Protein AF-A0AAX3IVZ3-F1 (afdb_monomer_lite)

Structure (mmCIF, N/CA/C/O backbone):
data_AF-A0AAX3IVZ3-F1
#
_entry.id   AF-A0AAX3IVZ3-F1
#
loop_
_atom_site.group_PDB
_atom_site.id
_atom_site.type_symbol
_atom_site.label_atom_id
_atom_site.label_alt_id
_atom_site.label_comp_id
_atom_site.label_asym_id
_atom_site.label_entity_id
_atom_site.label_seq_id
_atom_site.pdbx_PDB_ins_code
_atom_site.Cartn_x
_atom_site.Cartn_y
_atom_site.Cartn_z
_atom_site.occupancy
_atom_site.B_iso_or_equiv
_atom_site.auth_seq_id
_atom_site.auth_comp_id
_atom_site.auth_asym_id
_atom_site.auth_atom_id
_atom_site.pdbx_PDB_model_num
ATOM 1 N N . MET A 1 1 ? 2.932 4.457 19.459 1.00 59.12 1 MET A N 1
ATOM 2 C CA . MET A 1 1 ? 2.012 4.270 18.324 1.00 59.12 1 MET A CA 1
ATOM 3 C C . MET A 1 1 ? 0.636 4.747 18.724 1.00 59.12 1 MET A C 1
ATOM 5 O O . MET A 1 1 ? 0.175 4.305 19.777 1.00 59.12 1 MET A O 1
ATOM 9 N N . PRO A 1 2 ? 0.017 5.642 17.950 1.00 60.19 2 PRO A N 1
ATOM 10 C CA . PRO A 1 2 ? -1.385 5.970 18.128 1.00 60.19 2 PRO A CA 1
ATOM 11 C C . PRO A 1 2 ? -2.229 4.710 17.856 1.00 60.19 2 PRO A C 1
ATOM 13 O O . PRO A 1 2 ? -2.115 4.090 16.801 1.00 60.19 2 PRO A O 1
ATOM 16 N N . SER A 1 3 ? -2.986 4.257 18.854 1.00 61.03 3 SER A N 1
ATOM 17 C CA . SER A 1 3 ? -3.833 3.053 18.780 1.00 61.03 3 SER A CA 1
ATOM 18 C C . SER A 1 3 ? -5.191 3.315 18.121 1.00 61.03 3 SER A C 1
ATOM 20 O O . SER A 1 3 ? -5.947 2.397 17.824 1.00 61.03 3 SER A O 1
ATOM 22 N N . GLU A 1 4 ? -5.505 4.586 17.899 1.00 61.84 4 GLU A N 1
ATOM 23 C CA . GLU A 1 4 ? -6.781 5.100 17.420 1.00 61.84 4 GLU A CA 1
ATOM 24 C C . GLU A 1 4 ? -6.857 5.266 15.903 1.00 61.84 4 GLU A C 1
ATOM 26 O O . GLU A 1 4 ? -7.789 5.897 15.410 1.00 61.84 4 GLU A O 1
ATOM 31 N N . THR A 1 5 ? -5.941 4.656 15.156 1.00 57.44 5 THR A N 1
ATOM 32 C CA . THR A 1 5 ? -5.977 4.539 13.685 1.00 57.44 5 THR A CA 1
ATOM 33 C C . THR A 1 5 ? -7.314 4.012 13.136 1.00 57.44 5 THR A C 1
ATOM 35 O O . THR A 1 5 ? -7.592 4.106 11.947 1.00 57.44 5 THR A O 1
ATOM 38 N N . LEU A 1 6 ? -8.172 3.513 14.026 1.00 51.72 6 LEU A N 1
ATOM 39 C CA . LEU A 1 6 ? -9.576 3.161 13.839 1.00 51.72 6 LEU A CA 1
ATOM 40 C C . LEU A 1 6 ? -10.565 4.318 13.712 1.00 51.72 6 LEU A C 1
ATOM 42 O O . LEU A 1 6 ? -11.617 4.177 13.093 1.00 51.72 6 LEU A O 1
ATOM 46 N N . PHE A 1 7 ? -10.271 5.429 14.369 1.00 53.09 7 PHE A N 1
ATOM 47 C CA . PHE A 1 7 ? -11.185 6.544 14.574 1.00 53.09 7 PHE A CA 1
ATOM 48 C C . PHE A 1 7 ? -10.680 7.825 13.920 1.00 53.09 7 PHE A C 1
ATOM 50 O O . PHE A 1 7 ? -11.480 8.724 13.659 1.00 53.09 7 PHE A O 1
ATOM 57 N N . THR A 1 8 ? -9.379 7.920 13.635 1.00 57.41 8 THR A N 1
ATOM 58 C CA . THR A 1 8 ? -8.786 9.110 13.025 1.00 57.41 8 THR A CA 1
ATOM 59 C C . THR A 1 8 ? -7.869 8.758 11.858 1.00 57.41 8 THR A C 1
ATOM 61 O O . THR A 1 8 ? -6.940 7.973 12.004 1.00 57.41 8 THR A O 1
ATOM 64 N N . SER A 1 9 ? -8.090 9.402 10.708 1.00 58.56 9 SER A N 1
ATOM 65 C CA . SER A 1 9 ? -7.187 9.385 9.545 1.00 58.56 9 SER A CA 1
ATOM 66 C C . SER A 1 9 ? -6.132 10.493 9.657 1.00 58.56 9 SER A C 1
ATOM 68 O O . SER A 1 9 ? -5.934 11.279 8.734 1.00 58.56 9 SER A O 1
ATOM 70 N N . THR A 1 10 ? -5.545 10.646 10.840 1.00 60.16 10 THR A N 1
ATOM 71 C CA . THR A 1 10 ? -4.595 11.727 11.158 1.00 60.16 10 THR A CA 1
ATOM 72 C C . THR A 1 10 ? -3.249 11.549 10.477 1.00 60.16 10 THR A C 1
ATOM 74 O O . THR A 1 10 ? -2.483 12.500 10.391 1.00 60.16 10 THR A O 1
ATOM 77 N N . LEU A 1 11 ? -2.982 10.348 9.973 1.00 61.75 11 LEU A N 1
ATOM 78 C CA . LEU A 1 11 ? -1.757 9.985 9.290 1.00 61.75 11 LEU A CA 1
ATOM 79 C C . LEU A 1 11 ? -2.094 9.515 7.876 1.00 61.75 11 LEU A C 1
ATOM 81 O O . LEU A 1 11 ? -2.980 8.678 7.693 1.00 61.75 11 LEU A O 1
ATOM 85 N N . SER A 1 12 ? -1.403 10.079 6.884 1.00 59.94 12 SER A N 1
ATOM 86 C CA . SER A 1 12 ? -1.436 9.598 5.503 1.00 59.94 12 SER A CA 1
ATOM 87 C C . SER A 1 12 ? -0.768 8.224 5.395 1.00 59.94 12 SER A C 1
ATOM 89 O O . SER A 1 12 ? -0.047 7.794 6.301 1.00 59.94 12 SER A O 1
ATOM 91 N N . ASP A 1 13 ? -1.018 7.517 4.290 1.00 62.44 13 ASP A N 1
ATOM 92 C CA . ASP A 1 13 ? -0.385 6.224 4.037 1.00 62.44 13 ASP A CA 1
ATOM 93 C C . ASP A 1 13 ? 1.104 6.404 3.703 1.00 62.44 13 ASP A C 1
ATOM 95 O O . ASP A 1 13 ? 1.506 6.559 2.554 1.00 62.44 13 ASP A O 1
ATOM 99 N N . GLY A 1 14 ? 1.922 6.458 4.751 1.00 62.12 14 GLY A N 1
ATOM 100 C CA . GLY A 1 14 ? 3.376 6.481 4.682 1.00 62.12 14 GLY A CA 1
ATOM 101 C C . GLY A 1 14 ? 3.976 5.436 5.616 1.00 62.12 14 GLY A C 1
ATOM 102 O O . GLY A 1 14 ? 3.331 4.988 6.574 1.00 62.12 14 GLY A O 1
ATOM 103 N N . ASN A 1 15 ? 5.233 5.047 5.369 1.00 62.81 15 ASN A N 1
ATOM 104 C CA . ASN A 1 15 ? 5.949 4.253 6.368 1.00 62.81 15 ASN A CA 1
ATOM 105 C C . ASN A 1 15 ? 6.104 5.093 7.640 1.00 62.81 15 ASN A C 1
ATOM 107 O O . ASN A 1 15 ? 6.546 6.242 7.563 1.00 62.81 15 ASN A O 1
ATOM 111 N N . MET A 1 16 ? 5.799 4.516 8.808 1.00 66.75 16 MET A N 1
ATOM 112 C CA . MET A 1 16 ? 5.812 5.251 10.081 1.00 66.75 16 MET A CA 1
ATOM 113 C C . MET A 1 16 ? 7.169 5.899 10.392 1.00 66.75 16 MET A C 1
ATOM 115 O O . MET A 1 16 ? 7.224 6.930 11.053 1.00 66.75 16 MET A O 1
ATOM 119 N N . GLN A 1 17 ? 8.253 5.341 9.856 1.00 62.38 17 GLN A N 1
ATOM 120 C CA . GLN A 1 17 ? 9.616 5.866 9.959 1.00 62.38 17 GLN A CA 1
ATOM 121 C C . GLN A 1 17 ? 9.857 7.213 9.242 1.00 62.38 17 GLN A C 1
ATOM 123 O O . GLN A 1 17 ? 10.842 7.884 9.540 1.00 62.38 17 GLN A O 1
ATOM 128 N N . PHE A 1 18 ? 9.005 7.618 8.291 1.00 63.25 18 PHE A N 1
ATOM 129 C CA . PHE A 1 18 ? 9.129 8.905 7.577 1.00 63.25 18 PHE A CA 1
ATOM 130 C C . PHE A 1 18 ? 8.196 9.989 8.122 1.00 63.25 18 PHE A C 1
ATOM 132 O O . PHE A 1 18 ? 8.308 11.159 7.749 1.00 63.25 18 PHE A O 1
ATOM 139 N N . ILE A 1 19 ? 7.268 9.608 8.997 1.00 66.69 19 ILE A N 1
ATOM 140 C CA . ILE A 1 19 ? 6.243 10.510 9.496 1.00 66.69 19 ILE A CA 1
ATOM 141 C C . ILE A 1 19 ? 6.835 11.334 10.644 1.00 66.69 19 ILE A C 1
ATOM 143 O O . ILE A 1 19 ? 7.054 10.823 11.742 1.00 66.69 19 ILE A O 1
ATOM 147 N N . ALA A 1 20 ? 7.048 12.630 10.409 1.00 66.25 20 ALA A N 1
ATOM 148 C CA . ALA A 1 20 ? 7.153 13.585 11.506 1.00 66.25 20 ALA A CA 1
ATOM 149 C C . ALA A 1 20 ? 5.753 14.024 11.912 1.00 66.25 20 ALA A C 1
ATOM 151 O O . ALA A 1 20 ? 4.969 14.479 11.085 1.00 66.25 20 ALA A O 1
ATOM 152 N N . LEU A 1 21 ? 5.469 13.894 13.202 1.00 68.50 21 LEU A N 1
ATOM 153 C CA . LEU A 1 21 ? 4.209 14.298 13.797 1.00 68.50 21 LEU A CA 1
ATOM 154 C C . LEU A 1 21 ? 4.397 15.604 14.555 1.00 68.50 21 LEU A C 1
ATOM 156 O O . LEU A 1 21 ? 5.211 15.687 15.478 1.00 68.50 21 LEU A O 1
ATOM 160 N N . THR A 1 22 ? 3.614 16.616 14.206 1.00 74.12 22 THR A N 1
ATOM 161 C CA . THR A 1 22 ? 3.514 17.825 15.019 1.00 74.12 22 THR A CA 1
ATOM 162 C C . THR A 1 22 ? 2.694 17.542 16.287 1.00 74.12 22 THR A C 1
ATOM 164 O O . THR A 1 22 ? 1.786 16.704 16.281 1.00 74.12 22 THR A O 1
ATOM 167 N N . PRO A 1 23 ? 2.943 18.259 17.399 1.00 75.56 23 PRO A N 1
ATOM 168 C CA . PRO A 1 23 ? 2.138 18.109 18.613 1.00 75.56 23 PRO A CA 1
ATOM 169 C C . PRO A 1 23 ? 0.633 18.329 18.388 1.00 75.56 23 PRO A C 1
ATOM 171 O O . PRO A 1 23 ? -0.187 17.679 19.035 1.00 75.56 23 PRO A O 1
ATOM 174 N N . SER A 1 24 ? 0.259 19.208 17.452 1.00 74.94 24 SER A N 1
ATOM 175 C CA . SER A 1 24 ? -1.136 19.442 17.061 1.00 74.94 24 SER A CA 1
ATOM 176 C C . SER A 1 24 ? -1.771 18.232 16.380 1.00 74.94 24 SER A C 1
ATOM 178 O O . SER A 1 24 ? -2.919 17.905 16.677 1.00 74.94 24 SER A O 1
ATOM 180 N N . GLU A 1 25 ? -1.029 17.538 15.515 1.00 73.75 25 GLU A N 1
ATOM 181 C CA . GLU A 1 25 ? -1.507 16.325 14.838 1.00 73.75 25 GLU A CA 1
ATOM 182 C C . GLU A 1 25 ? -1.668 15.153 15.810 1.00 73.75 25 GLU A C 1
ATOM 184 O O . GLU A 1 25 ? -2.517 14.295 15.593 1.00 73.75 25 GLU A O 1
ATOM 189 N N . LEU A 1 26 ? -0.915 15.142 16.916 1.00 75.81 26 LEU A N 1
ATOM 190 C CA . LEU A 1 26 ? -0.985 14.103 17.948 1.00 75.81 26 LEU A CA 1
ATOM 191 C C . LEU A 1 26 ? -2.116 14.288 18.958 1.00 75.81 26 LEU A C 1
ATOM 193 O O . LEU A 1 26 ? -2.484 13.328 19.631 1.00 75.81 26 LEU A O 1
ATOM 197 N N . PHE A 1 27 ? -2.670 15.492 19.105 1.00 80.62 27 PHE A N 1
ATOM 198 C CA . PHE A 1 27 ? -3.593 15.780 20.202 1.00 80.62 27 PHE A CA 1
ATOM 199 C C . PHE A 1 27 ? -4.857 14.907 20.163 1.00 80.62 27 PHE A C 1
ATOM 201 O O . PHE A 1 27 ? -5.140 14.177 21.115 1.00 80.62 27 PHE A O 1
ATOM 208 N N . MET A 1 28 ? -5.603 14.946 19.054 1.00 78.81 28 MET A N 1
ATOM 209 C CA . MET A 1 28 ? -6.834 14.158 18.901 1.00 78.81 28 MET A CA 1
ATOM 210 C C . MET A 1 28 ? -6.563 12.644 18.904 1.00 78.81 28 MET A C 1
ATOM 212 O O . MET A 1 28 ? -7.271 11.933 19.625 1.00 78.81 28 MET A O 1
ATOM 216 N N . PRO A 1 29 ? -5.521 12.149 18.203 1.00 78.06 29 PRO A N 1
ATOM 217 C CA . PRO A 1 29 ? -5.032 10.784 18.337 1.00 78.06 29 PRO A CA 1
ATOM 218 C C . PRO A 1 29 ? -4.833 10.321 19.778 1.00 78.06 29 PRO A C 1
ATOM 220 O O . PRO A 1 29 ? -5.411 9.329 20.217 1.00 78.06 29 PRO A O 1
ATOM 223 N N . CYS A 1 30 ? -4.071 11.088 20.555 1.00 81.62 30 CYS A N 1
ATOM 224 C CA . CYS A 1 30 ? -3.777 10.772 21.945 1.00 81.62 30 CYS A CA 1
ATOM 225 C C . CYS A 1 30 ? -5.045 10.726 22.799 1.00 81.62 30 CYS A C 1
ATOM 227 O O . CYS A 1 30 ? -5.204 9.802 23.592 1.00 81.62 30 CYS A O 1
ATOM 229 N N . VAL A 1 31 ? -5.970 11.676 22.628 1.00 83.69 31 VAL A N 1
ATOM 230 C CA . VAL A 1 31 ? -7.235 11.688 23.381 1.00 83.69 31 VAL A CA 1
ATOM 231 C C . VAL A 1 31 ? -8.056 10.429 23.091 1.00 83.69 31 VAL A C 1
ATOM 233 O O . VAL A 1 31 ? -8.478 9.747 24.028 1.00 83.69 31 VAL A O 1
ATOM 236 N N . MET A 1 32 ? -8.249 10.086 21.815 1.00 81.50 32 MET A N 1
ATOM 237 C CA . MET A 1 32 ? -9.033 8.910 21.423 1.00 81.50 32 MET A CA 1
ATOM 238 C C . MET A 1 32 ? -8.353 7.605 21.852 1.00 81.50 32 MET A C 1
ATOM 240 O O . MET A 1 32 ? -9.012 6.723 22.407 1.00 81.50 32 MET A O 1
ATOM 244 N N . SER A 1 33 ? -7.031 7.513 21.686 1.00 83.56 33 SER A N 1
ATOM 245 C CA . SER A 1 33 ? -6.223 6.403 22.193 1.00 83.56 33 SER A CA 1
ATOM 246 C C . SER A 1 33 ? -6.399 6.230 23.700 1.00 83.56 33 SER A C 1
ATOM 248 O O . SER A 1 33 ? -6.728 5.137 24.151 1.00 83.56 33 SER A O 1
ATOM 250 N N . CYS A 1 34 ? -6.242 7.294 24.493 1.00 86.00 34 CYS A N 1
ATOM 251 C CA . CYS A 1 34 ? -6.385 7.232 25.947 1.00 86.00 34 CYS A CA 1
ATOM 252 C C . CYS A 1 34 ? -7.767 6.721 26.371 1.00 86.00 34 CYS A C 1
ATOM 254 O O . CYS A 1 34 ? -7.854 5.861 27.244 1.00 86.00 34 CYS A O 1
ATOM 256 N N . LEU A 1 35 ? -8.843 7.196 25.736 1.00 84.00 35 LEU A N 1
ATOM 257 C CA . LEU A 1 35 ? -10.202 6.735 26.036 1.00 84.00 35 LEU A CA 1
ATOM 258 C C . LEU A 1 35 ? -10.372 5.235 25.766 1.00 84.00 35 LEU A C 1
ATOM 260 O O . LEU A 1 35 ? -10.927 4.515 26.601 1.00 84.00 35 LEU A O 1
ATOM 264 N N . MET A 1 36 ? -9.860 4.757 24.631 1.00 85.81 36 MET A N 1
ATOM 265 C CA . MET A 1 36 ? -9.917 3.344 24.268 1.00 85.81 36 MET A CA 1
ATOM 266 C C . MET A 1 36 ? -9.079 2.481 25.221 1.00 85.81 36 MET A C 1
ATOM 268 O O . MET A 1 36 ? -9.567 1.471 25.730 1.00 85.81 36 MET A O 1
ATOM 272 N N . TRP A 1 37 ? -7.856 2.912 25.538 1.00 89.62 37 TRP A N 1
ATOM 273 C CA . TRP A 1 37 ? -6.971 2.236 26.487 1.00 89.62 37 TRP A CA 1
ATOM 274 C C . TRP A 1 37 ? -7.565 2.158 27.888 1.00 89.62 37 TRP A C 1
ATOM 276 O O . TRP A 1 37 ? -7.505 1.099 28.508 1.00 89.62 37 TRP A O 1
ATOM 286 N N . CYS A 1 38 ? -8.182 3.235 28.383 1.00 88.75 38 CYS A N 1
ATOM 287 C CA . CYS A 1 38 ? -8.861 3.221 29.676 1.00 88.75 38 CYS A CA 1
ATOM 288 C C . CYS A 1 38 ? -9.944 2.138 29.732 1.00 88.75 38 CYS A C 1
ATOM 290 O O . CYS A 1 38 ? -10.054 1.442 30.740 1.00 88.75 38 CYS A O 1
ATOM 292 N N . PHE A 1 39 ? -10.721 1.974 28.659 1.00 87.56 39 PHE A N 1
ATOM 293 C CA . PHE A 1 39 ? -11.757 0.948 28.583 1.00 87.56 39 PHE A CA 1
ATOM 294 C C . PHE A 1 39 ? -11.167 -0.467 28.512 1.00 87.56 39 PHE A C 1
ATOM 296 O O . PHE A 1 39 ? -11.539 -1.325 29.313 1.00 87.56 39 PHE A O 1
ATOM 303 N N . LEU A 1 40 ? -10.212 -0.699 27.606 1.00 91.31 40 LEU A N 1
ATOM 304 C CA . LEU A 1 40 ? -9.579 -2.008 27.422 1.00 91.31 40 LEU A CA 1
ATOM 305 C C . LEU A 1 40 ? -8.835 -2.458 28.682 1.00 91.31 40 LEU A C 1
ATOM 307 O O . LEU A 1 40 ? -9.091 -3.547 29.184 1.00 91.31 40 LEU A O 1
ATOM 311 N N . ILE A 1 41 ? -7.986 -1.603 29.261 1.00 93.12 41 ILE A N 1
ATOM 312 C CA . ILE A 1 41 ? -7.246 -1.922 30.491 1.00 93.12 41 ILE A CA 1
ATOM 313 C C . ILE A 1 41 ? -8.210 -2.230 31.632 1.00 93.12 41 ILE A C 1
ATOM 315 O O . ILE A 1 41 ? -7.989 -3.191 32.365 1.00 93.12 41 ILE A O 1
ATOM 319 N N . GLN A 1 42 ? -9.283 -1.453 31.791 1.00 91.81 42 GLN A N 1
ATOM 320 C CA . GLN A 1 42 ? -10.268 -1.702 32.841 1.00 91.81 42 GLN A CA 1
ATOM 321 C C . GLN A 1 42 ? -10.905 -3.090 32.695 1.00 91.81 42 GLN A C 1
ATOM 323 O O . GLN A 1 42 ? -11.054 -3.805 33.691 1.00 91.81 42 GLN A O 1
ATOM 328 N N . ILE A 1 43 ? -11.246 -3.491 31.466 1.00 94.00 43 ILE A N 1
ATOM 329 C CA . ILE A 1 43 ? -11.766 -4.830 31.198 1.00 94.00 43 ILE A CA 1
ATOM 330 C C . ILE A 1 43 ? -10.704 -5.879 31.527 1.00 94.00 43 ILE A C 1
ATOM 332 O O . ILE A 1 43 ? -10.974 -6.766 32.342 1.00 94.00 43 ILE A O 1
ATOM 336 N N . CYS A 1 44 ? -9.497 -5.744 30.983 1.00 94.56 44 CYS A N 1
ATOM 337 C CA . CYS A 1 44 ? -8.440 -6.733 31.151 1.00 94.56 44 CYS A CA 1
ATOM 338 C C . CYS A 1 44 ? -7.973 -6.868 32.611 1.00 94.56 44 CYS A C 1
ATOM 340 O O . CYS A 1 44 ? -7.633 -7.959 33.062 1.00 94.56 44 CYS A O 1
ATOM 342 N N . LEU A 1 45 ? -7.971 -5.784 33.396 1.00 93.56 45 LEU A N 1
ATOM 343 C CA . LEU A 1 45 ? -7.638 -5.826 34.826 1.00 93.56 45 LEU A CA 1
ATOM 344 C C . LEU A 1 45 ? -8.647 -6.670 35.604 1.00 93.56 45 LEU A C 1
ATOM 346 O O . LEU A 1 45 ? -8.252 -7.492 36.431 1.00 93.56 45 LEU A O 1
ATOM 350 N N . ARG A 1 46 ? -9.945 -6.524 35.310 1.00 93.25 46 ARG A N 1
ATOM 351 C CA . ARG A 1 46 ? -10.988 -7.359 35.926 1.00 93.25 46 ARG A CA 1
ATOM 352 C C . ARG A 1 46 ? -10.855 -8.833 35.538 1.00 93.25 46 ARG A C 1
ATOM 354 O O . ARG A 1 46 ? -11.186 -9.697 36.344 1.00 93.25 46 ARG A O 1
ATOM 361 N N . ARG A 1 47 ? -10.358 -9.105 34.329 1.00 95.06 47 ARG A N 1
ATOM 362 C CA . ARG A 1 47 ? -10.212 -10.454 33.747 1.00 95.06 47 ARG A CA 1
ATOM 363 C C . ARG A 1 47 ? -8.844 -11.066 34.031 1.00 95.06 47 ARG A C 1
ATOM 365 O O . ARG A 1 47 ? -8.630 -12.235 33.745 1.00 95.06 47 ARG A O 1
ATOM 372 N N . LYS A 1 48 ? -7.934 -10.298 34.643 1.00 95.75 48 LYS A N 1
ATOM 373 C CA . LYS A 1 48 ? -6.530 -10.659 34.898 1.00 95.75 48 LYS A CA 1
ATOM 374 C C . LYS A 1 48 ? -5.727 -10.953 33.620 1.00 95.75 48 LYS A C 1
ATOM 376 O O . LYS A 1 48 ? -4.714 -11.641 33.667 1.00 95.75 48 LYS A O 1
ATOM 381 N N . THR A 1 49 ? -6.133 -10.368 32.499 1.00 96.19 49 THR A N 1
ATOM 382 C CA . THR A 1 49 ? -5.500 -10.475 31.173 1.00 96.19 49 THR A CA 1
ATOM 383 C C . THR A 1 49 ? -4.707 -9.219 30.799 1.00 96.19 49 THR A C 1
ATOM 385 O O . THR A 1 49 ? -4.129 -9.148 29.720 1.00 96.19 49 THR A O 1
ATOM 388 N N . ALA A 1 50 ? -4.607 -8.224 31.691 1.00 94.94 50 ALA A N 1
ATOM 389 C CA . ALA A 1 50 ? -3.928 -6.953 31.401 1.00 94.94 50 ALA A CA 1
ATOM 390 C C . ALA A 1 50 ? -2.468 -7.127 30.948 1.00 94.94 50 ALA A C 1
ATOM 392 O O . ALA A 1 50 ? -1.998 -6.385 30.090 1.00 94.94 50 ALA A O 1
ATOM 393 N N . SER A 1 51 ? -1.765 -8.134 31.480 1.00 95.12 51 SER A N 1
ATOM 394 C CA . SER A 1 51 ? -0.406 -8.463 31.036 1.00 95.12 51 SER A CA 1
ATOM 395 C C . SER A 1 51 ? -0.374 -8.883 29.565 1.00 95.12 51 SER A C 1
ATOM 397 O O . SER A 1 51 ? 0.477 -8.407 28.817 1.00 95.12 51 SER A O 1
ATOM 399 N N . LEU A 1 52 ? -1.333 -9.706 29.125 1.00 94.94 52 LEU A N 1
ATOM 400 C CA . LEU A 1 52 ? -1.451 -10.134 27.732 1.00 94.94 52 LEU A CA 1
ATOM 401 C C . LEU A 1 52 ? -1.663 -8.924 26.813 1.00 94.94 52 LEU A C 1
ATOM 403 O O . LEU A 1 52 ? -0.920 -8.749 25.856 1.00 94.94 52 LEU A O 1
ATOM 407 N N . LEU A 1 53 ? -2.599 -8.033 27.159 1.00 94.75 53 LEU A N 1
ATOM 408 C CA . LEU A 1 53 ? -2.832 -6.801 26.401 1.00 94.75 53 LEU A CA 1
ATOM 409 C C . LEU A 1 53 ? -1.553 -5.950 26.281 1.00 94.75 53 LEU A C 1
ATOM 411 O O . LEU A 1 53 ? -1.157 -5.561 25.184 1.00 94.75 53 LEU A O 1
ATOM 415 N N . LEU A 1 54 ? -0.908 -5.641 27.409 1.00 94.25 54 LEU A N 1
ATOM 416 C CA . LEU A 1 54 ? 0.194 -4.677 27.448 1.00 94.25 54 LEU A CA 1
ATOM 417 C C . LEU A 1 54 ? 1.479 -5.225 26.820 1.00 94.25 54 LEU A C 1
ATOM 419 O O . LEU A 1 54 ? 2.141 -4.515 26.064 1.00 94.25 54 LEU A O 1
ATOM 423 N N . THR A 1 55 ? 1.833 -6.478 27.109 1.00 93.81 55 THR A N 1
ATOM 424 C CA . THR A 1 55 ? 3.068 -7.086 26.591 1.00 93.81 55 THR A CA 1
ATOM 425 C C . THR A 1 55 ? 2.982 -7.342 25.092 1.00 93.81 55 THR A C 1
ATOM 427 O O . THR A 1 55 ? 3.918 -7.008 24.365 1.00 93.81 55 THR A O 1
ATOM 430 N N . THR A 1 56 ? 1.847 -7.851 24.602 1.00 92.56 56 THR A N 1
ATOM 431 C CA . THR A 1 56 ? 1.645 -8.065 23.167 1.00 92.56 56 THR A CA 1
ATOM 432 C C . THR A 1 56 ? 1.612 -6.738 22.414 1.00 92.56 56 THR A C 1
ATOM 434 O O . THR A 1 56 ? 2.297 -6.607 21.402 1.00 92.56 56 THR A O 1
ATOM 437 N N . TYR A 1 57 ? 0.916 -5.718 22.929 1.00 90.38 57 TYR A N 1
ATOM 438 C CA . TYR A 1 57 ? 0.909 -4.400 22.292 1.00 90.38 57 TYR A CA 1
ATOM 439 C C . TYR A 1 57 ? 2.297 -3.757 22.241 1.00 90.38 57 TYR A C 1
ATOM 441 O O . TYR A 1 57 ? 2.647 -3.141 21.234 1.00 90.38 57 TYR A O 1
ATOM 449 N N . LEU A 1 58 ? 3.101 -3.899 23.301 1.00 90.31 58 LEU A N 1
ATOM 450 C CA . LEU A 1 58 ? 4.473 -3.394 23.322 1.00 90.31 58 LEU A CA 1
ATOM 451 C C . LEU A 1 58 ? 5.325 -4.074 22.244 1.00 90.31 58 LEU A C 1
ATOM 453 O O . LEU A 1 58 ? 5.991 -3.384 21.476 1.00 90.31 58 LEU A O 1
ATOM 457 N N . GLY A 1 59 ? 5.260 -5.406 22.152 1.00 89.44 59 GLY A N 1
ATOM 458 C CA . GLY A 1 59 ? 5.983 -6.166 21.131 1.00 89.44 59 GLY A CA 1
ATOM 459 C C . GLY A 1 59 ? 5.580 -5.760 19.712 1.00 89.44 59 GLY A C 1
ATOM 460 O O . GLY A 1 59 ? 6.442 -5.472 18.881 1.00 89.44 59 GLY A O 1
ATOM 461 N N . ILE A 1 60 ? 4.272 -5.650 19.459 1.00 86.69 60 ILE A N 1
ATOM 462 C CA . ILE A 1 60 ? 3.749 -5.197 18.166 1.00 86.69 60 ILE A CA 1
ATOM 463 C C . ILE A 1 60 ? 4.194 -3.758 17.879 1.00 86.69 60 ILE A C 1
ATOM 465 O O . ILE A 1 60 ? 4.652 -3.478 16.778 1.00 86.69 60 ILE A O 1
ATOM 469 N N . SER A 1 61 ? 4.126 -2.854 18.859 1.00 83.50 61 SER A N 1
ATOM 470 C CA . SER A 1 61 ? 4.515 -1.450 18.681 1.00 83.50 61 SER A CA 1
ATOM 471 C C . SER A 1 61 ? 5.976 -1.303 18.260 1.00 83.50 61 SER A C 1
ATOM 473 O O . SER A 1 61 ? 6.254 -0.519 17.358 1.00 83.50 61 SER A O 1
ATOM 475 N N . VAL A 1 62 ? 6.891 -2.066 18.870 1.00 84.38 62 VAL A N 1
ATOM 476 C CA . VAL A 1 62 ? 8.318 -2.061 18.501 1.00 84.38 62 VAL A CA 1
ATOM 477 C C . VAL A 1 62 ? 8.505 -2.526 17.055 1.00 84.38 62 VAL A C 1
ATOM 479 O O . VAL A 1 62 ? 9.173 -1.848 16.274 1.00 84.38 62 VAL A O 1
ATOM 482 N N . ALA A 1 63 ? 7.868 -3.637 16.675 1.00 82.06 63 ALA A N 1
ATOM 483 C CA . ALA A 1 63 ? 7.943 -4.159 15.311 1.00 82.06 63 ALA A CA 1
ATOM 484 C C . ALA A 1 63 ? 7.358 -3.174 14.286 1.00 82.06 63 ALA A C 1
ATOM 486 O O . ALA A 1 63 ? 7.967 -2.908 13.252 1.00 82.06 63 ALA A O 1
ATOM 487 N N . PHE A 1 64 ? 6.203 -2.584 14.595 1.00 77.56 64 PHE A N 1
ATOM 488 C CA . PHE A 1 64 ? 5.537 -1.637 13.713 1.00 77.56 64 PHE A CA 1
ATOM 489 C C . PHE A 1 64 ? 6.367 -0.375 13.473 1.00 77.56 64 PHE A C 1
ATOM 491 O O . PHE A 1 64 ? 6.491 0.053 12.330 1.00 77.56 64 PHE A O 1
ATOM 498 N N . THR A 1 65 ? 6.965 0.204 14.521 1.00 73.75 65 THR A N 1
ATOM 499 C CA . THR A 1 65 ? 7.800 1.407 14.366 1.00 73.75 65 THR A CA 1
ATOM 500 C C . THR A 1 65 ? 9.021 1.182 13.478 1.00 73.75 65 THR A C 1
ATOM 502 O O . THR A 1 65 ? 9.524 2.142 12.903 1.00 73.75 65 THR A O 1
ATOM 505 N N . ALA A 1 66 ? 9.494 -0.061 13.366 1.00 70.31 66 ALA A N 1
ATOM 506 C CA . ALA A 1 66 ? 10.683 -0.402 12.595 1.00 70.31 66 ALA A CA 1
ATOM 507 C C . ALA A 1 66 ? 10.379 -0.861 11.159 1.00 70.31 66 ALA A C 1
ATOM 509 O O . ALA A 1 66 ? 11.239 -0.723 10.291 1.00 70.31 66 ALA A O 1
ATOM 510 N N . HIS A 1 67 ? 9.198 -1.437 10.908 1.00 71.56 67 HIS A N 1
ATOM 511 C CA . HIS A 1 67 ? 8.973 -2.217 9.685 1.00 71.56 67 HIS A CA 1
ATOM 512 C C . HIS A 1 67 ? 7.646 -1.966 8.971 1.00 71.56 67 HIS A C 1
ATOM 514 O O . HIS A 1 67 ? 7.471 -2.493 7.876 1.00 71.56 67 HIS A O 1
ATOM 520 N N . LEU A 1 68 ? 6.698 -1.230 9.562 1.00 68.94 68 LEU A N 1
ATOM 521 C CA . LEU A 1 68 ? 5.336 -1.181 9.029 1.00 68.94 68 LEU A CA 1
ATOM 522 C C . LEU A 1 68 ? 4.863 0.233 8.686 1.00 68.94 68 LEU A C 1
ATOM 524 O O . LEU A 1 68 ? 5.132 1.221 9.373 1.00 68.94 68 LEU A O 1
ATOM 528 N N . SER A 1 69 ? 4.111 0.298 7.590 1.00 68.44 69 SER A N 1
ATOM 529 C CA . SER A 1 69 ? 3.373 1.483 7.152 1.00 68.44 69 SER A CA 1
ATOM 530 C C . SER A 1 69 ? 2.045 1.659 7.858 1.00 68.44 69 SER A C 1
ATOM 532 O O . SER A 1 69 ? 1.474 0.707 8.390 1.00 68.44 69 SER A O 1
ATOM 534 N N . MET A 1 70 ? 1.526 2.884 7.796 1.00 68.69 70 MET A N 1
ATOM 535 C CA . MET A 1 70 ? 0.236 3.253 8.369 1.00 68.69 70 MET A CA 1
ATOM 536 C C . MET A 1 70 ? -0.926 2.375 7.896 1.00 68.69 70 MET A C 1
ATOM 538 O O . MET A 1 70 ? -1.782 2.050 8.717 1.00 68.69 70 MET A O 1
ATOM 542 N N . HIS A 1 71 ? -0.949 1.914 6.640 1.00 71.31 71 HIS A N 1
ATOM 543 C CA . HIS A 1 71 ? -2.002 0.998 6.180 1.00 71.31 71 HIS A CA 1
ATOM 544 C C . HIS A 1 71 ? -2.033 -0.351 6.922 1.00 71.31 71 HIS A C 1
ATOM 546 O O . HIS A 1 71 ? -3.084 -0.985 6.995 1.00 71.31 71 HIS A O 1
ATOM 552 N N . HIS A 1 72 ? -0.936 -0.778 7.558 1.00 72.50 72 HIS A N 1
ATOM 553 C CA . HIS A 1 72 ? -0.915 -1.993 8.384 1.00 72.50 72 HIS A CA 1
ATOM 554 C C . HIS A 1 72 ? -1.592 -1.811 9.749 1.00 72.50 72 HIS A C 1
ATOM 556 O O . HIS A 1 72 ? -1.710 -2.770 10.515 1.00 72.50 72 HIS A O 1
ATOM 562 N N . ALA A 1 73 ? -2.064 -0.606 10.080 1.00 71.62 73 ALA A N 1
ATOM 563 C CA . ALA A 1 73 ? -2.714 -0.317 11.353 1.00 71.62 73 ALA A CA 1
ATOM 564 C C . ALA A 1 73 ? -3.934 -1.212 11.650 1.00 71.62 73 ALA A C 1
ATOM 566 O O . ALA A 1 73 ? -4.269 -1.417 12.817 1.00 71.62 73 ALA A O 1
ATOM 567 N N . GLY A 1 74 ? -4.551 -1.817 10.628 1.00 72.94 74 GLY A N 1
ATOM 568 C CA . GLY A 1 74 ? -5.619 -2.807 10.798 1.00 72.94 74 GLY A CA 1
ATOM 569 C C . GLY A 1 74 ? -5.232 -4.015 11.668 1.00 72.94 74 GLY A C 1
ATOM 570 O O . GLY A 1 74 ? -6.091 -4.585 12.338 1.00 72.94 74 GLY A O 1
ATOM 571 N N . ILE A 1 75 ? -3.946 -4.373 11.751 1.00 81.81 75 ILE A N 1
ATOM 572 C CA . ILE A 1 75 ? -3.469 -5.453 12.635 1.00 81.81 75 ILE A CA 1
ATOM 573 C C . ILE A 1 75 ? -3.666 -5.076 14.113 1.00 81.81 75 ILE A C 1
ATOM 575 O O . ILE A 1 75 ? -4.036 -5.931 14.916 1.00 81.81 75 ILE A O 1
ATOM 579 N N . ILE A 1 76 ? -3.480 -3.800 14.476 1.00 81.25 76 ILE A N 1
ATOM 580 C CA . ILE A 1 76 ? -3.695 -3.304 15.847 1.00 81.25 76 ILE A CA 1
ATOM 581 C C . ILE A 1 76 ? -5.169 -3.438 16.243 1.00 81.25 76 ILE A C 1
ATOM 583 O O . ILE A 1 76 ? -5.476 -3.874 17.353 1.00 81.25 76 ILE A O 1
ATOM 587 N N . LEU A 1 77 ? -6.087 -3.139 15.319 1.00 79.25 77 LEU A N 1
ATOM 588 C CA . LEU A 1 77 ? -7.512 -3.401 15.519 1.00 79.25 77 LEU A CA 1
ATOM 589 C C . LEU A 1 77 ? -7.782 -4.891 15.723 1.00 79.25 77 LEU A C 1
ATOM 591 O O . LEU A 1 77 ? -8.452 -5.260 16.686 1.00 79.25 77 LEU A O 1
ATOM 595 N N . GLY A 1 78 ? -7.278 -5.738 14.821 1.00 84.31 78 GLY A N 1
ATOM 596 C CA . GLY A 1 78 ? -7.460 -7.186 14.919 1.00 84.31 78 GLY A CA 1
ATOM 597 C C . GLY A 1 78 ? -6.991 -7.721 16.273 1.00 84.31 78 GLY A C 1
ATOM 598 O O . GLY A 1 78 ? -7.693 -8.505 16.909 1.00 84.31 78 GLY A O 1
ATOM 599 N N . PHE A 1 79 ? -5.862 -7.208 16.766 1.00 89.88 79 PHE A N 1
ATOM 600 C CA . PHE A 1 79 ? -5.351 -7.497 18.100 1.00 89.88 79 PHE A CA 1
ATOM 601 C C . PHE A 1 79 ? -6.313 -7.064 19.219 1.00 89.88 79 PHE A C 1
ATOM 603 O O . PHE A 1 79 ? -6.626 -7.876 20.090 1.00 89.88 79 PHE A O 1
ATOM 610 N N . PHE A 1 80 ? -6.831 -5.832 19.208 1.00 89.62 80 PHE A N 1
ATOM 611 C CA . PHE A 1 80 ? -7.776 -5.392 20.244 1.00 89.62 80 PHE A CA 1
ATOM 612 C C . PHE A 1 80 ? -9.091 -6.175 20.225 1.00 89.62 80 PHE A C 1
ATOM 614 O O . PHE A 1 80 ? -9.612 -6.505 21.291 1.00 89.62 80 PHE A O 1
ATOM 621 N N . ILE A 1 81 ? -9.608 -6.520 19.041 1.00 90.12 81 ILE A N 1
ATOM 622 C CA . ILE A 1 81 ? -10.777 -7.401 18.913 1.00 90.12 81 ILE A CA 1
ATOM 623 C C . ILE A 1 81 ? -10.469 -8.773 19.519 1.00 90.12 81 ILE A C 1
ATOM 625 O O . ILE A 1 81 ? -11.294 -9.302 20.261 1.00 90.12 81 ILE A O 1
ATOM 629 N N . ALA A 1 82 ? -9.288 -9.333 19.251 1.00 93.44 82 ALA A N 1
ATOM 630 C CA . ALA A 1 82 ? -8.884 -10.621 19.806 1.00 93.44 82 ALA A CA 1
ATOM 631 C C . ALA A 1 82 ? -8.791 -10.588 21.342 1.00 93.44 82 ALA A C 1
ATOM 633 O O . ALA A 1 82 ? -9.319 -11.485 21.996 1.00 93.44 82 ALA A O 1
ATOM 634 N N . ILE A 1 83 ? -8.201 -9.539 21.930 1.00 94.88 83 ILE A N 1
ATOM 635 C CA . ILE A 1 83 ? -8.166 -9.359 23.393 1.00 94.88 83 ILE A CA 1
ATOM 636 C C . ILE A 1 83 ? -9.582 -9.276 23.970 1.00 94.88 83 ILE A C 1
ATOM 638 O O . ILE A 1 83 ? -9.895 -9.977 24.930 1.00 94.88 83 ILE A O 1
ATOM 642 N N . LEU A 1 84 ? -10.458 -8.473 23.360 1.00 93.19 84 LEU A N 1
ATOM 643 C CA . LEU A 1 84 ? -11.850 -8.365 23.796 1.00 93.19 84 LEU A CA 1
ATOM 644 C C . LEU A 1 84 ? -12.600 -9.695 23.688 1.00 93.19 84 LEU A C 1
ATOM 646 O O . LEU A 1 84 ? -13.413 -10.000 24.558 1.00 93.19 84 LEU A O 1
ATOM 650 N N . ALA A 1 85 ? -12.339 -10.486 22.647 1.00 95.44 85 ALA A N 1
ATOM 651 C CA . ALA A 1 85 ? -12.941 -11.803 22.477 1.00 95.44 85 ALA A CA 1
ATOM 652 C C . ALA A 1 85 ? -12.501 -12.770 23.586 1.00 95.44 85 ALA A C 1
ATOM 654 O O . ALA A 1 85 ? -13.356 -13.418 24.186 1.00 95.44 85 ALA A O 1
ATOM 655 N N . ILE A 1 86 ? -11.202 -12.803 23.913 1.00 96.06 86 ILE A N 1
ATOM 656 C CA . ILE A 1 86 ? -10.655 -13.586 25.035 1.00 96.06 86 ILE A CA 1
ATOM 657 C C . ILE A 1 86 ? -11.301 -13.153 26.358 1.00 96.06 86 ILE A C 1
ATOM 659 O O . ILE A 1 86 ? -11.768 -13.984 27.133 1.00 96.06 86 ILE A O 1
ATOM 663 N N . ASP A 1 87 ? -11.383 -11.847 26.609 1.00 96.19 87 ASP A N 1
ATOM 664 C CA . ASP A 1 87 ? -11.983 -11.321 27.836 1.00 96.19 87 ASP A CA 1
ATOM 665 C C . ASP A 1 87 ? -13.479 -11.642 27.949 1.00 96.19 87 ASP A C 1
ATOM 667 O O . ASP A 1 87 ? -13.970 -11.927 29.044 1.00 96.19 87 ASP A O 1
ATOM 671 N N . CYS A 1 88 ? -14.206 -11.625 26.827 1.00 95.56 88 CYS A N 1
ATOM 672 C CA . CYS A 1 88 ? -15.622 -11.988 26.778 1.00 95.56 88 CYS A CA 1
ATOM 673 C C . CYS A 1 88 ? -15.870 -13.487 26.976 1.00 95.56 88 CYS A C 1
ATOM 675 O O . CYS A 1 88 ? -16.952 -13.842 27.449 1.00 95.56 88 CYS A O 1
ATOM 677 N N . ASP A 1 89 ? -14.904 -14.339 26.624 1.00 96.12 89 ASP A N 1
ATOM 678 C CA . ASP A 1 89 ? -14.951 -15.781 26.887 1.00 96.12 89 ASP A CA 1
ATOM 679 C C . ASP A 1 89 ? -14.819 -16.077 28.390 1.00 96.12 89 ASP A C 1
ATOM 681 O O . ASP A 1 89 ? -15.526 -16.928 28.928 1.00 96.12 89 ASP A O 1
ATOM 685 N N . ILE A 1 90 ? -14.001 -15.291 29.103 1.00 96.12 90 ILE A N 1
ATOM 686 C CA . ILE A 1 90 ? -13.888 -15.352 30.568 1.00 96.12 90 ILE A CA 1
ATOM 687 C C . ILE A 1 90 ? -15.167 -14.832 31.238 1.00 96.12 90 ILE A C 1
ATOM 689 O O . ILE A 1 90 ? -15.766 -15.502 32.080 1.00 96.12 90 ILE A O 1
ATOM 693 N N . GLU A 1 91 ? -15.575 -13.603 30.911 1.00 94.38 91 GLU A N 1
ATOM 694 C CA . GLU A 1 91 ? -16.770 -12.973 31.472 1.00 94.38 91 GLU A CA 1
ATOM 695 C C . GLU A 1 91 ? -17.327 -11.932 30.499 1.00 94.38 91 GLU A C 1
ATOM 697 O O . GLU A 1 91 ? -16.692 -10.904 30.234 1.00 94.38 91 GLU A O 1
ATOM 702 N N . LYS A 1 92 ? -18.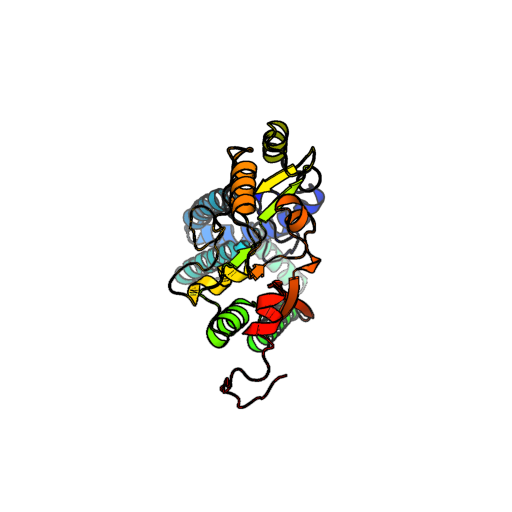571 -12.145 30.047 1.00 93.56 92 LYS A N 1
ATOM 703 C CA . LYS A 1 92 ? -19.297 -11.191 29.194 1.00 93.56 92 LYS A CA 1
ATOM 704 C C . LYS A 1 92 ? -19.268 -9.779 29.780 1.00 93.56 92 LYS A C 1
ATOM 706 O O . LYS A 1 92 ? -19.491 -9.586 30.980 1.00 93.56 92 LYS A O 1
ATOM 711 N N . ILE A 1 93 ? -19.082 -8.794 28.901 1.00 91.56 93 ILE A N 1
ATOM 712 C CA . ILE A 1 93 ? -19.100 -7.374 29.267 1.00 91.56 93 ILE A CA 1
ATOM 713 C C . ILE A 1 93 ? -20.405 -7.037 29.992 1.00 91.56 93 ILE A C 1
ATOM 715 O O . ILE A 1 93 ? -21.503 -7.354 29.528 1.00 91.56 93 ILE A O 1
ATOM 719 N N . ASN A 1 94 ? -20.281 -6.380 31.141 1.00 90.06 94 ASN A N 1
ATOM 720 C CA . ASN A 1 94 ? -21.401 -6.028 32.000 1.00 90.06 94 ASN A CA 1
ATOM 721 C C . ASN A 1 94 ? -21.175 -4.698 32.729 1.00 90.06 94 ASN A C 1
ATOM 723 O O . ASN A 1 94 ? -20.158 -4.024 32.585 1.00 90.06 94 ASN A O 1
ATOM 727 N N . SER A 1 95 ? -22.154 -4.286 33.535 1.00 85.06 95 SER A N 1
ATOM 728 C CA . SER A 1 95 ? -22.127 -2.995 34.226 1.00 85.06 95 SER A CA 1
ATOM 729 C C . SER A 1 95 ? -20.927 -2.808 35.157 1.00 85.06 95 SER A C 1
ATOM 731 O O . SER A 1 95 ? -20.567 -1.669 35.443 1.00 85.06 95 SER A O 1
ATOM 733 N N . ASN A 1 96 ? -20.304 -3.888 35.634 1.00 87.00 96 ASN A N 1
ATOM 734 C CA . ASN A 1 96 ? -19.150 -3.807 36.525 1.00 87.00 96 ASN A CA 1
ATOM 735 C C . ASN A 1 96 ? -17.850 -3.431 35.794 1.00 87.00 96 ASN A C 1
ATOM 737 O O . ASN A 1 96 ? -16.859 -3.128 36.455 1.00 87.00 96 ASN A O 1
ATOM 741 N N . ASP A 1 97 ? -17.863 -3.403 34.458 1.00 89.62 97 ASP A N 1
ATOM 742 C CA . ASP A 1 97 ? -16.750 -2.917 33.631 1.00 89.62 97 ASP A CA 1
ATOM 743 C C . ASP A 1 97 ? -16.603 -1.416 33.646 1.00 89.62 97 ASP A C 1
ATOM 745 O O . ASP A 1 97 ? -15.528 -0.889 33.376 1.00 89.62 97 ASP A O 1
ATOM 749 N N . TRP A 1 98 ? -17.668 -0.716 34.015 1.00 86.69 98 TRP A N 1
ATOM 750 C CA . TRP A 1 98 ? -17.606 0.718 34.163 1.00 86.69 98 TRP A CA 1
ATOM 751 C C . TRP A 1 98 ? -16.801 1.091 35.413 1.00 86.69 98 TRP A C 1
ATOM 753 O O . TRP A 1 98 ? -17.078 0.572 36.503 1.00 86.69 98 TRP A O 1
ATOM 763 N N . PRO A 1 99 ? -15.855 2.043 35.297 1.00 86.00 99 PRO A N 1
ATOM 764 C CA . PRO A 1 99 ? -15.193 2.648 36.442 1.00 86.00 99 PRO A CA 1
ATOM 765 C C . PRO A 1 99 ? -16.183 3.042 37.544 1.00 86.00 99 PRO A C 1
ATOM 767 O O . PRO A 1 99 ? -17.287 3.528 37.275 1.00 86.00 99 PRO A O 1
ATOM 770 N N . GLN A 1 100 ? -15.779 2.874 38.808 1.00 85.81 100 GLN A N 1
ATOM 771 C CA . GLN A 1 100 ? -16.654 3.111 39.964 1.00 85.81 100 GLN A CA 1
ATOM 772 C C . GLN A 1 100 ? -17.301 4.502 39.947 1.00 85.81 100 GLN A C 1
ATOM 774 O O . GLN A 1 100 ? -18.475 4.645 40.281 1.00 85.81 100 GLN A O 1
ATOM 779 N N . TRP A 1 101 ? -16.557 5.526 39.531 1.00 86.31 101 TRP A N 1
ATOM 780 C CA . TRP A 1 101 ? -17.059 6.894 39.472 1.00 86.31 101 TRP A CA 1
ATOM 781 C C . TRP A 1 101 ? -18.189 7.068 38.442 1.00 86.31 101 TRP A C 1
ATOM 783 O O . TRP A 1 101 ? -19.132 7.805 38.723 1.00 86.31 101 TRP A O 1
ATOM 793 N N . ILE A 1 102 ? -18.166 6.342 37.313 1.00 86.19 102 ILE A N 1
ATOM 794 C CA . ILE A 1 102 ? -19.252 6.349 36.314 1.00 86.19 102 ILE A CA 1
ATOM 795 C C . ILE A 1 102 ? -20.499 5.685 36.892 1.00 86.19 102 ILE A C 1
ATOM 797 O O . ILE A 1 102 ? -21.602 6.216 36.764 1.00 86.19 102 ILE A O 1
ATOM 801 N N . ARG A 1 103 ? -20.333 4.560 37.597 1.00 86.06 103 ARG A N 1
ATOM 802 C CA . ARG A 1 103 ? -21.448 3.892 38.289 1.00 86.06 103 ARG A CA 1
ATOM 803 C C . ARG A 1 103 ? -22.073 4.803 39.349 1.00 86.06 103 ARG A C 1
ATOM 805 O O . ARG A 1 103 ? -23.293 4.934 39.412 1.00 86.06 103 ARG A O 1
ATOM 812 N N . ASN A 1 104 ? -21.243 5.501 40.124 1.00 89.25 104 ASN A N 1
ATOM 813 C CA . ASN A 1 104 ? -21.698 6.467 41.124 1.00 89.25 104 ASN A CA 1
ATOM 814 C C . ASN A 1 104 ? -22.422 7.662 40.485 1.00 89.25 104 ASN A C 1
ATOM 816 O O . ASN A 1 104 ? -23.443 8.109 41.007 1.00 89.25 104 ASN A O 1
ATOM 820 N N . LEU A 1 105 ? -21.920 8.170 39.356 1.00 86.88 105 LEU A N 1
ATOM 821 C CA . LEU A 1 105 ? -22.570 9.237 38.600 1.00 86.88 105 LEU A CA 1
ATOM 822 C C . LEU A 1 105 ? -23.943 8.791 38.087 1.00 86.88 105 LEU A C 1
ATOM 824 O O . LEU A 1 105 ? -24.920 9.508 38.285 1.00 86.88 105 LEU A O 1
ATOM 828 N N . ASN A 1 106 ? -24.039 7.590 37.511 1.00 84.81 106 ASN A N 1
ATOM 829 C CA . ASN A 1 106 ? -25.310 7.023 37.065 1.00 84.81 106 ASN A CA 1
ATOM 830 C C . ASN A 1 106 ? -26.319 6.914 38.220 1.00 84.81 106 ASN A C 1
ATOM 832 O O . ASN A 1 106 ? -27.471 7.314 38.069 1.00 84.81 106 ASN A O 1
ATOM 836 N N . ASN A 1 107 ? -25.876 6.469 39.401 1.00 86.56 107 ASN A N 1
ATOM 837 C CA . ASN A 1 107 ? -26.727 6.415 40.592 1.00 86.56 107 ASN A CA 1
ATOM 838 C C . ASN A 1 107 ? -27.218 7.811 41.008 1.00 86.56 107 ASN A C 1
ATOM 840 O O . ASN A 1 107 ? -28.406 7.983 41.261 1.00 86.56 107 ASN A O 1
ATOM 844 N N . ARG A 1 108 ? -26.342 8.827 41.015 1.00 88.06 108 ARG A N 1
ATOM 845 C CA . ARG A 1 108 ? -26.730 10.220 41.315 1.00 88.06 108 ARG A CA 1
ATOM 846 C C . ARG A 1 108 ? -27.755 10.759 40.316 1.00 88.06 108 ARG A C 1
ATOM 848 O O . ARG A 1 108 ? -28.749 11.353 40.724 1.00 88.06 108 ARG A O 1
ATOM 855 N N . VAL A 1 109 ? -27.538 10.525 39.023 1.00 85.88 109 VAL A N 1
ATOM 856 C CA . VAL A 1 109 ? -28.470 10.922 37.956 1.00 85.88 109 VAL A CA 1
ATOM 857 C C . VAL A 1 109 ? -29.817 10.214 38.122 1.00 85.88 109 VAL A C 1
ATOM 859 O O . VAL A 1 109 ? -30.864 10.844 37.981 1.00 85.88 109 VAL A O 1
ATOM 862 N N . MET A 1 110 ? -29.808 8.926 38.471 1.00 86.56 110 MET A N 1
ATOM 863 C CA . MET A 1 110 ? -31.018 8.147 38.733 1.00 86.56 110 MET A CA 1
ATOM 864 C C . MET A 1 110 ? -31.813 8.676 39.931 1.00 86.56 110 MET A C 1
ATOM 866 O O . MET A 1 110 ? -33.037 8.765 39.843 1.00 86.56 110 MET A O 1
ATOM 870 N N . THR A 1 111 ? -31.137 9.099 41.003 1.00 88.94 111 THR A N 1
ATOM 871 C CA . THR A 1 111 ? -31.778 9.738 42.163 1.00 88.94 111 THR A CA 1
ATOM 872 C C . THR A 1 111 ? -32.383 11.101 41.814 1.00 88.94 111 THR A C 1
ATOM 874 O O . THR A 1 111 ? -33.480 11.408 42.268 1.00 88.94 111 THR A O 1
ATOM 877 N N . LEU A 1 112 ? -31.704 11.911 40.994 1.00 90.38 112 LEU A N 1
ATOM 878 C CA . LEU A 1 112 ? -32.154 13.266 40.639 1.00 90.38 112 LEU A CA 1
ATOM 879 C C . LEU A 1 112 ? -33.320 13.281 39.641 1.00 90.38 112 LEU A C 1
ATOM 881 O O . LEU A 1 112 ? -34.259 14.058 39.789 1.00 90.38 112 LEU A O 1
ATOM 885 N N . LEU A 1 113 ? -33.254 12.454 38.596 1.00 88.19 113 LEU A N 1
ATOM 886 C CA . LEU A 1 113 ? -34.245 12.455 37.513 1.00 88.19 113 LEU A CA 1
ATOM 887 C C . LEU A 1 113 ? -35.394 11.466 37.755 1.00 88.19 113 LEU A C 1
ATOM 889 O O . LEU A 1 113 ? -36.456 11.592 37.138 1.00 88.19 113 LEU A O 1
ATOM 893 N N . GLY A 1 114 ? -35.195 10.494 38.645 1.00 90.94 114 GLY A N 1
ATOM 894 C CA . GLY A 1 114 ? -36.084 9.357 38.840 1.00 90.94 114 GLY A CA 1
ATOM 895 C C . GLY A 1 114 ? -35.909 8.279 37.755 1.00 90.94 114 GLY A C 1
ATOM 896 O O . GLY A 1 114 ? -35.570 8.581 36.605 1.00 90.94 114 GLY A O 1
ATOM 897 N N . PRO A 1 115 ? -36.198 7.003 38.074 1.00 85.94 115 PRO A N 1
ATOM 898 C CA . PRO A 1 115 ? -35.826 5.853 37.243 1.00 85.94 115 PRO A CA 1
ATOM 899 C C . PRO A 1 115 ? -36.415 5.903 35.826 1.00 85.94 115 PRO A C 1
ATOM 901 O O . PRO A 1 115 ? -35.707 5.653 34.852 1.00 85.94 115 PRO A O 1
ATOM 904 N N . LYS A 1 116 ? -37.684 6.318 35.682 1.00 87.81 116 LYS A N 1
ATOM 905 C CA . LYS A 1 116 ? -38.362 6.398 34.375 1.00 87.81 116 LYS A CA 1
ATOM 906 C C . LYS A 1 116 ? -37.728 7.422 33.427 1.00 87.81 116 LYS A C 1
ATOM 908 O O . LYS A 1 116 ? -37.622 7.161 32.229 1.00 87.81 116 LYS A O 1
ATOM 913 N N . LYS A 1 117 ? -37.327 8.599 33.931 1.00 89.69 117 LYS A N 1
ATOM 914 C CA . LYS A 1 117 ? -36.691 9.632 33.093 1.00 89.69 117 LYS A CA 1
ATOM 915 C C . LYS A 1 117 ? -35.268 9.222 32.731 1.00 89.69 117 LYS A C 1
ATOM 917 O O . LYS A 1 117 ? -34.897 9.338 31.567 1.00 89.69 117 LYS A O 1
ATOM 922 N N . THR A 1 118 ? -34.509 8.686 33.687 1.00 86.31 118 THR A N 1
ATOM 923 C CA . THR A 1 118 ? -33.147 8.189 33.447 1.00 86.31 118 THR A CA 1
ATOM 924 C C . THR A 1 118 ? -33.124 7.096 32.386 1.00 86.31 118 THR A C 1
ATOM 926 O O . THR A 1 118 ? -32.337 7.183 31.448 1.00 86.31 118 THR A O 1
ATOM 929 N N . GLU A 1 119 ? -34.032 6.120 32.453 1.00 87.12 119 GLU A N 1
ATOM 930 C CA . GLU A 1 119 ? -34.125 5.072 31.431 1.00 87.12 119 GLU A CA 1
ATOM 931 C C . GLU A 1 119 ? -34.455 5.646 30.044 1.00 87.12 119 GLU A C 1
ATOM 933 O O . GLU A 1 119 ? -33.842 5.255 29.048 1.00 87.12 119 GLU A O 1
ATOM 938 N N . ARG A 1 120 ? -35.377 6.619 29.966 1.00 90.81 120 ARG A N 1
ATOM 939 C CA . ARG A 1 120 ? -35.716 7.299 28.707 1.00 90.81 120 ARG A CA 1
ATOM 940 C C . ARG A 1 120 ? -34.498 8.001 28.101 1.00 90.81 120 ARG A C 1
ATOM 942 O O . ARG A 1 120 ? -34.255 7.835 26.908 1.00 90.81 120 ARG A O 1
ATOM 949 N N . TYR A 1 121 ? -33.725 8.742 28.898 1.00 89.19 121 TYR A N 1
ATOM 950 C CA . TYR A 1 121 ? -32.505 9.400 28.419 1.00 89.19 121 TYR A CA 1
ATOM 951 C C . TYR A 1 121 ? -31.433 8.394 28.004 1.00 89.19 121 TYR A C 1
ATOM 953 O O . TYR A 1 121 ? -30.854 8.537 26.933 1.00 89.19 121 TYR A O 1
ATOM 961 N N . LEU A 1 122 ? -31.203 7.337 28.788 1.00 86.62 122 LEU A N 1
ATOM 962 C CA . LEU A 1 122 ? -30.256 6.280 28.425 1.00 86.62 122 LEU A CA 1
ATOM 963 C C . LEU A 1 122 ? -30.641 5.608 27.104 1.00 86.62 122 LEU A C 1
ATOM 965 O O . LEU A 1 122 ? -29.781 5.370 26.261 1.00 86.62 122 LEU A O 1
ATOM 969 N N . ARG A 1 123 ? -31.931 5.327 26.895 1.00 90.69 123 ARG A N 1
ATOM 970 C CA . ARG A 1 123 ? -32.432 4.776 25.632 1.00 90.69 123 ARG A CA 1
ATOM 971 C C . ARG A 1 123 ? -32.214 5.749 24.476 1.00 90.69 123 ARG A C 1
ATOM 973 O O . ARG A 1 123 ? -31.745 5.326 23.426 1.00 90.69 123 ARG A O 1
ATOM 980 N N . PHE A 1 124 ? -32.496 7.034 24.684 1.00 93.69 124 PHE A N 1
ATOM 981 C CA . PHE A 1 124 ? -32.231 8.078 23.697 1.00 93.69 124 PHE A CA 1
ATOM 982 C C . PHE A 1 124 ? -30.744 8.139 23.316 1.00 93.69 124 PHE A C 1
ATOM 984 O O . PHE A 1 124 ? -30.428 8.071 22.135 1.00 93.69 124 PHE A O 1
ATOM 991 N N . PHE A 1 125 ? -29.827 8.169 24.290 1.00 90.19 125 PHE A N 1
ATOM 992 C CA . PHE A 1 125 ? -28.385 8.183 24.020 1.00 90.19 125 PHE A CA 1
ATOM 993 C C . PHE A 1 125 ? -27.889 6.902 23.345 1.00 90.19 125 PHE A C 1
ATOM 995 O O . PHE A 1 125 ? -27.025 6.977 22.478 1.00 90.19 125 PHE A O 1
ATOM 1002 N N . LYS A 1 126 ? -28.451 5.732 23.681 1.00 90.00 126 LYS A N 1
ATOM 1003 C CA . LYS A 1 126 ? -28.155 4.477 22.971 1.00 90.00 126 LYS A CA 1
ATOM 1004 C C . LYS A 1 126 ? -28.575 4.543 21.505 1.00 90.00 126 LYS A C 1
ATOM 1006 O O . LYS A 1 126 ? -27.797 4.158 20.642 1.00 90.00 126 LYS A O 1
ATOM 1011 N N . ILE A 1 127 ? -29.781 5.041 21.229 1.00 93.94 127 ILE A N 1
ATOM 1012 C CA . ILE A 1 127 ? -30.277 5.221 19.858 1.00 93.94 127 ILE A CA 1
ATOM 1013 C C . ILE A 1 127 ? -29.396 6.224 19.114 1.00 93.94 127 ILE A C 1
ATOM 1015 O O . ILE A 1 127 ? -28.981 5.952 17.996 1.00 93.94 127 ILE A O 1
ATOM 1019 N N . LEU A 1 128 ? -29.059 7.346 19.749 1.00 93.00 128 LEU A N 1
ATOM 1020 C CA . LEU A 1 128 ? -28.188 8.359 19.166 1.00 93.00 128 LEU A CA 1
ATOM 1021 C C . LEU A 1 128 ? -26.799 7.789 18.837 1.00 93.00 128 LEU A C 1
ATOM 1023 O O . LEU A 1 128 ? -26.302 7.983 17.732 1.00 93.00 128 LEU A O 1
ATOM 1027 N N . GLY A 1 129 ? -26.203 7.030 19.759 1.00 88.81 129 GLY A N 1
ATOM 1028 C CA . GLY A 1 129 ? -24.939 6.331 19.527 1.00 88.81 129 GLY A CA 1
ATOM 1029 C C . GLY A 1 129 ? -25.030 5.321 18.382 1.00 88.81 129 GLY A C 1
ATOM 1030 O O . GLY A 1 129 ? -24.136 5.264 17.544 1.00 88.81 129 GLY A O 1
ATOM 1031 N N . LEU A 1 130 ? -26.134 4.573 18.292 1.00 90.69 130 LEU A N 1
ATOM 1032 C CA . LEU A 1 130 ? -26.380 3.649 17.186 1.00 90.69 130 LEU A CA 1
ATOM 1033 C C . LEU A 1 130 ? -26.502 4.385 15.844 1.00 90.69 130 LEU A C 1
ATOM 1035 O O . LEU A 1 130 ? -25.903 3.947 14.870 1.00 90.69 130 LEU A O 1
ATOM 1039 N N . ILE A 1 131 ? -27.195 5.528 15.800 1.00 90.69 131 ILE A N 1
ATOM 1040 C CA . ILE A 1 131 ? -27.291 6.377 14.601 1.00 90.69 131 ILE A CA 1
ATOM 1041 C C . ILE A 1 131 ? -25.903 6.836 14.144 1.00 90.69 131 ILE A C 1
ATOM 1043 O O . ILE A 1 131 ? -25.600 6.756 12.956 1.00 90.69 131 ILE A O 1
ATOM 1047 N N . PHE A 1 132 ? -25.033 7.260 15.065 1.00 86.44 132 PHE A N 1
ATOM 1048 C CA . PHE A 1 132 ? -23.659 7.620 14.708 1.00 86.44 132 PHE A CA 1
ATOM 1049 C C . PHE A 1 132 ? -22.859 6.421 14.182 1.00 86.44 132 PHE A C 1
ATOM 1051 O O . PHE A 1 132 ? -22.134 6.564 13.200 1.00 86.44 132 PHE A O 1
ATOM 1058 N N . MET A 1 133 ? -23.026 5.228 14.764 1.00 85.50 133 MET A N 1
ATOM 1059 C CA . MET A 1 133 ? -22.367 4.013 14.265 1.00 85.50 133 MET A CA 1
ATOM 1060 C C . MET A 1 133 ? -22.866 3.581 12.879 1.00 85.50 133 MET A C 1
ATOM 1062 O O . MET A 1 133 ? -22.084 3.032 12.103 1.00 85.50 133 MET A O 1
ATOM 1066 N N . LEU A 1 134 ? -24.128 3.858 12.527 1.00 88.31 134 LEU A N 1
ATOM 1067 C CA . LEU A 1 134 ? -24.668 3.547 11.197 1.00 88.31 134 LEU A CA 1
ATOM 1068 C C . LEU A 1 134 ? -23.917 4.266 10.070 1.00 88.31 134 LEU A C 1
ATOM 1070 O O . LEU A 1 134 ? -23.857 3.737 8.964 1.00 88.31 134 LEU A O 1
ATOM 1074 N N . VAL A 1 135 ? -23.305 5.423 10.340 1.00 86.38 135 VAL A N 1
ATOM 1075 C CA . VAL A 1 135 ? -22.460 6.123 9.360 1.00 86.38 135 VAL A CA 1
ATOM 1076 C C . VAL A 1 135 ? -21.250 5.267 8.981 1.00 86.38 135 VAL A C 1
ATOM 1078 O O . VAL A 1 135 ? -20.971 5.089 7.797 1.00 86.38 135 VAL A O 1
ATOM 1081 N N . SER A 1 136 ? -20.572 4.677 9.970 1.00 81.50 136 SER A N 1
ATOM 1082 C CA . SER A 1 136 ? -19.443 3.775 9.726 1.00 81.50 136 SER A CA 1
ATOM 1083 C C . SER A 1 136 ? -19.886 2.506 9.002 1.00 81.50 136 SER A C 1
ATOM 1085 O O . SER A 1 136 ? -19.235 2.100 8.046 1.00 81.50 136 SER A O 1
ATOM 1087 N N . VAL A 1 137 ? -21.024 1.919 9.397 1.00 86.50 137 VAL A N 1
ATOM 1088 C CA . VAL A 1 137 ? -21.596 0.743 8.713 1.00 86.50 137 VAL A CA 1
ATOM 1089 C C . VAL A 1 137 ? -21.898 1.055 7.247 1.00 86.50 137 VAL A C 1
ATOM 1091 O O . VAL A 1 137 ? -21.569 0.259 6.371 1.00 86.50 137 VAL A O 1
ATOM 1094 N N . TYR A 1 138 ? -22.481 2.222 6.968 1.00 90.06 138 TYR A N 1
ATOM 1095 C CA . TYR A 1 138 ? -22.744 2.684 5.608 1.00 90.06 138 TYR A CA 1
ATOM 1096 C C . TYR A 1 138 ? -21.454 2.827 4.792 1.00 90.06 138 TYR A C 1
ATOM 1098 O O . TYR A 1 138 ? -21.395 2.346 3.663 1.00 90.06 138 TYR A O 1
ATOM 1106 N N . TRP A 1 139 ? -20.407 3.435 5.356 1.00 89.81 139 TRP A N 1
ATOM 1107 C CA . TRP A 1 139 ? -19.115 3.559 4.677 1.00 89.81 139 TRP A CA 1
ATOM 1108 C C . TRP A 1 139 ? -18.467 2.206 4.400 1.00 89.81 139 TRP A C 1
ATOM 1110 O O . TRP A 1 139 ? -17.988 1.996 3.291 1.00 89.81 139 TRP A O 1
ATOM 1120 N N . THR A 1 140 ? -18.499 1.275 5.354 1.00 85.50 140 THR A N 1
ATOM 1121 C CA . THR A 1 140 ? -18.003 -0.089 5.138 1.00 85.50 140 THR A CA 1
ATOM 1122 C C . THR A 1 140 ? -18.782 -0.781 4.027 1.00 85.50 140 THR A C 1
ATOM 1124 O O . THR A 1 140 ? -18.174 -1.298 3.098 1.00 85.50 140 THR A O 1
ATOM 1127 N N . ALA A 1 141 ? -20.117 -0.736 4.066 1.00 89.50 141 ALA A N 1
ATOM 1128 C CA . ALA A 1 141 ? -20.946 -1.334 3.024 1.00 89.50 141 ALA A CA 1
ATOM 1129 C C . ALA A 1 141 ? -20.661 -0.718 1.645 1.00 89.50 141 ALA A C 1
ATOM 1131 O O . ALA A 1 141 ? -20.521 -1.444 0.665 1.00 89.50 141 ALA A O 1
ATOM 1132 N N . SER A 1 142 ? -20.528 0.609 1.565 1.00 90.44 142 SER A N 1
ATOM 1133 C CA . SER A 1 142 ? -20.213 1.302 0.315 1.00 90.44 142 SER A CA 1
ATOM 1134 C C . SER A 1 142 ? -18.830 0.932 -0.227 1.00 90.44 142 SER A C 1
ATOM 1136 O O . SER A 1 142 ? -18.706 0.690 -1.426 1.00 90.44 142 SER A O 1
ATOM 1138 N N . ALA A 1 143 ? -17.808 0.865 0.631 1.00 86.88 143 ALA A N 1
ATOM 1139 C CA . ALA A 1 143 ? -16.463 0.456 0.238 1.00 86.88 143 ALA A CA 1
ATOM 1140 C C . ALA A 1 143 ? -16.447 -1.003 -0.243 1.00 86.88 143 ALA A C 1
ATOM 1142 O O . ALA A 1 143 ? -15.950 -1.277 -1.329 1.00 86.88 143 ALA A O 1
ATOM 1143 N N . SER A 1 144 ? -17.107 -1.916 0.478 1.00 88.75 144 SER A N 1
ATOM 1144 C CA . SER A 1 144 ? -17.230 -3.317 0.059 1.00 88.75 144 SER A CA 1
ATOM 1145 C C . SER A 1 144 ? -17.978 -3.475 -1.267 1.00 88.75 144 SER A C 1
ATOM 1147 O O . SER A 1 144 ? -17.596 -4.294 -2.095 1.00 88.75 144 SER A O 1
ATOM 1149 N N . ILE A 1 145 ? -19.033 -2.689 -1.507 1.00 91.38 145 ILE A N 1
ATOM 1150 C CA . ILE A 1 145 ? -19.726 -2.683 -2.804 1.00 91.38 145 ILE A CA 1
ATOM 1151 C C . ILE A 1 145 ? -18.785 -2.208 -3.918 1.00 91.38 145 ILE A C 1
ATOM 1153 O O . ILE A 1 145 ? -18.839 -2.756 -5.017 1.00 91.38 145 ILE A O 1
ATOM 1157 N N . CYS A 1 146 ? -17.943 -1.207 -3.653 1.00 89.62 146 CYS A N 1
ATOM 1158 C CA . CYS A 1 146 ? -16.938 -0.737 -4.604 1.00 89.62 146 CYS A CA 1
ATOM 1159 C C . CYS A 1 146 ? -15.931 -1.846 -4.939 1.00 89.62 146 CYS A C 1
ATOM 1161 O O . CYS A 1 146 ? -15.765 -2.143 -6.117 1.00 89.62 146 CYS A O 1
ATOM 1163 N N . ASP A 1 147 ? -15.360 -2.508 -3.928 1.00 86.00 147 ASP A N 1
ATOM 1164 C CA . ASP A 1 147 ? -14.373 -3.588 -4.102 1.00 86.00 147 ASP A CA 1
ATOM 1165 C C . ASP A 1 147 ? -14.935 -4.808 -4.846 1.00 86.00 147 ASP A C 1
ATOM 1167 O O . ASP A 1 147 ? -14.209 -5.513 -5.541 1.00 86.00 147 ASP A O 1
ATOM 1171 N N . ILE A 1 148 ? -16.237 -5.080 -4.706 1.00 88.94 148 ILE A N 1
ATOM 1172 C CA . ILE A 1 148 ? -16.907 -6.163 -5.440 1.00 88.94 148 ILE A CA 1
ATOM 1173 C C . ILE A 1 148 ? -17.161 -5.769 -6.900 1.00 88.94 148 ILE A C 1
ATOM 1175 O O . ILE A 1 148 ? -17.135 -6.623 -7.784 1.00 88.94 148 ILE A O 1
ATOM 1179 N N . ARG A 1 149 ? -17.490 -4.498 -7.154 1.00 89.06 149 ARG A N 1
ATOM 1180 C CA . ARG A 1 149 ? -17.920 -4.027 -8.480 1.00 89.06 149 ARG A CA 1
ATOM 1181 C C . ARG A 1 149 ? -16.771 -3.640 -9.393 1.00 89.06 149 ARG A C 1
ATOM 1183 O O . ARG A 1 149 ? -16.954 -3.674 -10.606 1.00 89.06 149 ARG A O 1
ATOM 1190 N N . TYR A 1 150 ? -15.655 -3.208 -8.827 1.00 86.88 150 TYR A N 1
ATOM 1191 C CA . TYR A 1 150 ? -14.562 -2.609 -9.571 1.00 86.88 150 TYR A CA 1
ATOM 1192 C C . TYR A 1 150 ? -13.233 -3.205 -9.138 1.00 86.88 150 TYR A C 1
ATOM 1194 O O . TYR A 1 150 ? -13.046 -3.562 -7.977 1.00 86.88 150 TYR A O 1
ATOM 1202 N N . ASP A 1 151 ? -12.288 -3.256 -10.070 1.00 83.69 151 ASP A N 1
ATOM 1203 C CA . ASP A 1 151 ? -10.942 -3.703 -9.761 1.00 83.69 151 ASP A CA 1
ATOM 1204 C C . ASP A 1 151 ? -10.239 -2.672 -8.869 1.00 83.69 151 ASP A C 1
ATOM 1206 O O . ASP A 1 151 ? -9.980 -1.530 -9.257 1.00 83.69 151 ASP A O 1
ATOM 1210 N N . TYR A 1 152 ? -9.927 -3.084 -7.642 1.00 80.31 152 TYR A N 1
ATOM 1211 C CA . TYR A 1 152 ? -9.119 -2.289 -6.717 1.00 80.31 152 TYR A CA 1
ATOM 1212 C C . TYR A 1 152 ? -7.644 -2.242 -7.152 1.00 80.31 152 TYR A C 1
ATOM 1214 O O . TYR A 1 152 ? -6.967 -1.229 -6.987 1.00 80.31 152 TYR A O 1
ATOM 1222 N N . SER A 1 153 ? -7.146 -3.339 -7.731 1.00 85.25 153 SER A N 1
ATOM 1223 C CA . SER A 1 153 ? -5.763 -3.498 -8.192 1.00 85.25 153 SER A CA 1
ATOM 1224 C C . SER A 1 153 ? -5.732 -3.912 -9.659 1.00 85.25 153 SER A C 1
ATOM 1226 O O . SER A 1 153 ? -6.528 -4.740 -10.097 1.00 85.25 153 SER A O 1
ATOM 1228 N N . SER A 1 154 ? -4.763 -3.383 -10.406 1.00 87.25 154 SER A N 1
ATOM 1229 C CA . SER A 1 154 ? -4.539 -3.719 -11.815 1.00 87.25 154 SER A CA 1
ATOM 1230 C C . SER A 1 154 ? -3.857 -5.072 -12.033 1.00 87.25 154 SER A C 1
ATOM 1232 O O . SER A 1 154 ? -3.776 -5.521 -13.173 1.00 87.25 154 SER A O 1
ATOM 1234 N N . SER A 1 155 ? -3.404 -5.739 -10.967 1.00 88.94 155 SER A N 1
ATOM 1235 C CA . SER A 1 155 ? -2.638 -6.993 -11.003 1.00 88.94 155 SER A CA 1
ATOM 1236 C C . SER A 1 155 ? -3.233 -8.059 -11.934 1.00 88.94 155 SER A C 1
ATOM 1238 O O . SER A 1 155 ? -2.560 -8.565 -12.831 1.00 88.94 155 SER A O 1
ATOM 1240 N N . ARG A 1 156 ? -4.530 -8.360 -11.786 1.00 89.56 156 ARG A N 1
ATOM 1241 C CA . ARG A 1 156 ? -5.216 -9.367 -12.617 1.00 89.56 156 ARG A CA 1
ATOM 1242 C C . ARG A 1 156 ? -5.266 -8.968 -14.084 1.00 89.56 156 ARG A C 1
ATOM 1244 O O . ARG A 1 156 ? -5.026 -9.800 -14.954 1.00 89.56 156 ARG A O 1
ATOM 1251 N N . ALA A 1 157 ? -5.583 -7.705 -14.352 1.00 90.06 157 ALA A N 1
ATOM 1252 C CA . ALA A 1 157 ? -5.686 -7.188 -15.708 1.00 90.06 157 ALA A CA 1
ATOM 1253 C C . ALA A 1 157 ? -4.319 -7.180 -16.404 1.00 90.06 157 ALA A C 1
ATOM 1255 O O . ALA A 1 157 ? -4.217 -7.595 -17.554 1.00 90.06 157 ALA A O 1
ATOM 1256 N N . VAL A 1 158 ? -3.259 -6.794 -15.690 1.00 91.94 158 VAL A N 1
ATOM 1257 C CA . VAL A 1 158 ? -1.878 -6.821 -16.189 1.00 91.94 158 VAL A CA 1
ATOM 1258 C C . VAL A 1 158 ? -1.422 -8.252 -16.445 1.00 91.94 158 VAL A C 1
ATOM 1260 O O . VAL A 1 158 ? -0.927 -8.541 -17.531 1.00 91.94 158 VAL A O 1
ATOM 1263 N N . ALA A 1 159 ? -1.661 -9.173 -15.510 1.00 93.69 159 ALA A N 1
ATOM 1264 C CA . ALA A 1 159 ? -1.353 -10.584 -15.714 1.00 93.69 159 ALA A CA 1
ATOM 1265 C C . ALA A 1 159 ? -2.086 -11.162 -16.937 1.00 93.69 159 ALA A C 1
ATOM 1267 O O . ALA A 1 159 ? -1.472 -11.812 -17.783 1.00 93.69 159 ALA A O 1
ATOM 1268 N N . SER A 1 160 ? -3.384 -10.869 -17.073 1.00 93.00 160 SER A N 1
ATOM 1269 C CA . SER A 1 160 ? -4.188 -11.284 -18.226 1.00 93.00 160 SER A CA 1
ATOM 1270 C C . SER A 1 160 ? -3.666 -10.685 -19.532 1.00 93.00 160 SER A C 1
ATOM 1272 O O . SER A 1 160 ? -3.582 -11.397 -20.532 1.00 93.00 160 SER A O 1
ATOM 1274 N N . PHE A 1 161 ? -3.296 -9.402 -19.537 1.00 91.81 161 PHE A N 1
ATOM 1275 C CA . PHE A 1 161 ? -2.723 -8.719 -20.695 1.00 91.81 161 PHE A CA 1
ATOM 1276 C C . PHE A 1 161 ? -1.422 -9.387 -21.153 1.00 91.81 161 PHE A C 1
ATOM 1278 O O . PHE A 1 161 ? -1.272 -9.687 -22.337 1.00 91.81 161 PHE A O 1
ATOM 1285 N N . ILE A 1 162 ? -0.520 -9.688 -20.218 1.00 93.94 162 ILE A N 1
ATOM 1286 C CA . ILE A 1 162 ? 0.757 -10.348 -20.506 1.00 93.94 162 ILE A CA 1
ATOM 1287 C C . ILE A 1 162 ? 0.537 -11.756 -21.058 1.00 93.94 162 ILE A C 1
ATOM 1289 O O . ILE A 1 162 ? 1.118 -12.108 -22.083 1.00 93.94 162 ILE A O 1
ATOM 1293 N N . LYS A 1 163 ? -0.314 -12.558 -20.406 1.00 93.62 163 LYS A N 1
ATOM 1294 C CA . LYS A 1 163 ? -0.583 -13.943 -20.819 1.00 93.62 163 LYS A CA 1
ATOM 1295 C C . LYS A 1 163 ? -1.264 -14.018 -22.183 1.00 93.62 163 LYS A C 1
ATOM 1297 O O . LYS A 1 163 ? -0.860 -14.825 -23.011 1.00 93.62 163 LYS A O 1
ATOM 1302 N N . THR A 1 164 ? -2.270 -13.177 -22.423 1.00 91.81 164 THR A N 1
ATOM 1303 C CA . THR A 1 164 ? -3.069 -13.243 -23.659 1.00 91.81 164 THR A CA 1
ATOM 1304 C C . THR A 1 164 ? -2.271 -12.818 -24.884 1.00 91.81 164 THR A C 1
ATOM 1306 O O . THR A 1 164 ? -2.437 -13.388 -25.953 1.00 91.81 164 THR A O 1
ATOM 1309 N N . ASN A 1 165 ? -1.371 -11.848 -24.723 1.00 89.31 165 ASN A N 1
ATOM 1310 C CA . ASN A 1 165 ? -0.520 -11.375 -25.811 1.00 89.31 165 ASN A CA 1
ATOM 1311 C C . ASN A 1 165 ? 0.828 -12.113 -25.870 1.00 89.31 165 ASN A C 1
ATOM 1313 O O . ASN A 1 165 ? 1.704 -11.695 -26.619 1.00 89.31 165 ASN A O 1
ATOM 1317 N N . HIS A 1 166 ? 1.011 -13.175 -25.072 1.00 91.31 166 HIS A N 1
ATOM 1318 C CA . HIS A 1 166 ? 2.264 -13.924 -24.960 1.00 91.31 166 HIS A CA 1
ATOM 1319 C C . HIS A 1 166 ? 3.470 -12.993 -24.791 1.00 91.31 166 HIS A C 1
ATOM 1321 O O . HIS A 1 166 ? 4.339 -12.954 -25.651 1.00 91.31 166 HIS A O 1
ATOM 1327 N N . LEU A 1 167 ? 3.497 -12.180 -23.730 1.00 93.88 167 LEU A N 1
ATOM 1328 C CA . LEU A 1 167 ? 4.529 -11.147 -23.542 1.00 93.88 167 LEU A CA 1
ATOM 1329 C C . LEU A 1 167 ? 5.601 -11.515 -22.509 1.00 93.88 167 LEU A C 1
ATOM 1331 O O . LEU A 1 167 ? 6.441 -10.688 -22.154 1.00 93.88 167 LEU A O 1
ATOM 1335 N N . GLU A 1 168 ? 5.565 -12.741 -21.997 1.00 93.88 168 GLU A N 1
ATOM 1336 C CA . GLU A 1 168 ? 6.429 -13.215 -20.909 1.00 93.88 168 GLU A CA 1
ATOM 1337 C C . GLU A 1 168 ? 7.907 -13.280 -21.315 1.00 93.88 168 GLU A C 1
ATOM 1339 O O . GLU A 1 168 ? 8.786 -13.124 -20.476 1.00 93.88 168 GLU A O 1
ATOM 1344 N N . GLN A 1 169 ? 8.187 -13.480 -22.605 1.00 92.12 169 GLN A N 1
ATOM 1345 C CA . GLN A 1 169 ? 9.542 -13.545 -23.155 1.00 92.12 169 GLN A CA 1
ATOM 1346 C C . GLN A 1 169 ? 10.223 -12.179 -23.307 1.00 92.12 169 GLN A C 1
ATOM 1348 O O . GLN A 1 169 ? 11.420 -12.129 -23.589 1.00 92.12 169 GLN A O 1
ATOM 1353 N N . TYR A 1 170 ? 9.477 -11.079 -23.196 1.00 95.25 170 TYR A N 1
ATOM 1354 C CA . TYR A 1 170 ? 10.023 -9.737 -23.375 1.00 95.25 170 TYR A CA 1
ATOM 1355 C C . TYR A 1 170 ? 10.635 -9.198 -22.087 1.00 95.25 170 TYR A C 1
ATOM 1357 O O . TYR A 1 170 ? 10.300 -9.634 -20.987 1.00 95.25 170 TYR A O 1
ATOM 1365 N N . ARG A 1 171 ? 11.539 -8.222 -22.204 1.00 94.81 171 ARG A N 1
ATOM 1366 C CA . ARG A 1 171 ? 12.169 -7.619 -21.035 1.00 94.81 171 ARG A CA 1
ATOM 1367 C C . ARG A 1 171 ? 11.252 -6.560 -20.437 1.00 94.81 171 ARG A C 1
ATOM 1369 O O . ARG A 1 171 ? 11.058 -5.491 -21.018 1.00 94.81 171 ARG A O 1
ATOM 1376 N N . TRP A 1 172 ? 10.756 -6.848 -19.238 1.00 93.75 172 TRP A N 1
ATOM 1377 C CA . TRP A 1 172 ? 9.986 -5.912 -18.429 1.00 93.75 172 TRP A CA 1
ATOM 1378 C C . TRP A 1 172 ? 10.883 -5.230 -17.406 1.00 93.75 172 TRP A C 1
ATOM 1380 O O . TRP A 1 172 ? 11.626 -5.885 -16.677 1.00 93.75 172 TRP A O 1
ATOM 1390 N N . MET A 1 173 ? 10.803 -3.910 -17.321 1.00 92.25 173 MET A N 1
ATOM 1391 C CA . MET A 1 173 ? 11.484 -3.133 -16.289 1.00 92.25 173 MET A CA 1
ATOM 1392 C C . MET A 1 173 ? 10.494 -2.220 -15.570 1.00 92.25 173 MET A C 1
ATOM 1394 O O . MET A 1 173 ? 9.508 -1.785 -16.156 1.00 92.25 173 MET A O 1
ATOM 1398 N N . ALA A 1 174 ? 10.771 -1.915 -14.306 1.00 90.12 174 ALA A N 1
ATOM 1399 C CA . ALA A 1 174 ? 9.976 -0.986 -13.508 1.00 90.12 174 ALA A CA 1
ATOM 1400 C C . ALA A 1 174 ? 10.809 0.225 -13.086 1.00 90.12 174 ALA A C 1
ATOM 1402 O O . ALA A 1 174 ? 12.019 0.120 -12.870 1.00 90.12 174 ALA A O 1
ATOM 1403 N N . GLY A 1 175 ? 10.149 1.369 -12.925 1.00 88.62 175 GLY A N 1
ATOM 1404 C CA . GLY A 1 175 ? 10.744 2.536 -12.280 1.00 88.62 175 GLY A CA 1
ATOM 1405 C C . GLY A 1 175 ? 11.085 2.260 -10.813 1.00 88.62 175 GLY A C 1
ATOM 1406 O O . GLY A 1 175 ? 10.471 1.405 -10.173 1.00 88.62 175 GLY A O 1
ATOM 1407 N N . TRP A 1 176 ? 12.053 3.002 -10.280 1.00 87.50 176 TRP A N 1
ATOM 1408 C CA . TRP A 1 176 ? 12.488 2.941 -8.880 1.00 87.50 176 TRP A CA 1
ATOM 1409 C C . TRP A 1 176 ? 12.118 4.217 -8.115 1.00 87.50 176 TRP A C 1
ATOM 1411 O O . TRP A 1 176 ? 11.721 5.217 -8.698 1.00 87.50 176 TRP A O 1
ATOM 1421 N N . THR A 1 177 ? 12.257 4.225 -6.795 1.00 85.81 177 THR A N 1
ATOM 1422 C CA . THR A 1 177 ? 11.918 5.406 -5.998 1.00 85.81 177 THR A CA 1
ATOM 1423 C C . THR A 1 177 ? 13.135 6.303 -5.831 1.00 85.81 177 THR A C 1
ATOM 1425 O O . THR A 1 177 ? 14.183 5.860 -5.362 1.00 85.81 177 THR A O 1
ATOM 1428 N N . ARG A 1 178 ? 12.986 7.585 -6.164 1.00 84.75 178 ARG A N 1
ATOM 1429 C CA . ARG A 1 178 ? 13.949 8.632 -5.818 1.00 84.75 178 ARG A CA 1
ATOM 1430 C C . ARG A 1 178 ? 13.460 9.393 -4.600 1.00 84.75 178 ARG A C 1
ATOM 1432 O O . ARG A 1 178 ? 12.308 9.814 -4.556 1.00 84.75 178 ARG A O 1
ATOM 1439 N N . VAL A 1 179 ? 14.348 9.584 -3.635 1.00 82.25 179 VAL A N 1
ATOM 1440 C CA . VAL A 1 179 ? 14.053 10.319 -2.407 1.00 82.25 179 VAL A CA 1
ATOM 1441 C C . VAL A 1 179 ? 14.945 11.548 -2.356 1.00 82.25 179 VAL A C 1
ATOM 1443 O O . VAL A 1 179 ? 16.172 11.428 -2.383 1.00 82.25 179 VAL A O 1
ATOM 1446 N N . SER A 1 180 ? 14.334 12.732 -2.310 1.00 80.62 180 SER A N 1
ATOM 1447 C CA . SER A 1 180 ? 15.056 13.997 -2.165 1.00 80.62 180 SER A CA 1
ATOM 1448 C C . SER A 1 180 ? 15.056 14.480 -0.715 1.00 80.62 180 SER A C 1
ATOM 1450 O O . SER A 1 180 ? 14.134 14.184 0.046 1.00 80.62 180 SER A O 1
ATOM 1452 N N . LYS A 1 181 ? 16.049 15.299 -0.340 1.00 78.44 181 LYS A N 1
ATOM 1453 C CA . LYS A 1 181 ? 16.066 15.968 0.977 1.00 78.44 181 LYS A CA 1
ATOM 1454 C C . LYS A 1 181 ? 14.801 16.783 1.256 1.00 78.44 181 LYS A C 1
ATOM 1456 O O . LYS A 1 181 ? 14.422 16.929 2.415 1.00 78.44 181 LYS A O 1
ATOM 1461 N N . ASN A 1 182 ? 14.154 17.310 0.214 1.00 72.44 182 ASN A N 1
ATOM 1462 C CA . ASN A 1 182 ? 12.923 18.086 0.356 1.00 72.44 182 ASN A CA 1
ATOM 1463 C C . ASN A 1 182 ? 11.733 17.194 0.735 1.00 72.44 182 ASN A C 1
ATOM 1465 O O . ASN A 1 182 ? 10.924 17.597 1.566 1.00 72.44 182 ASN A O 1
ATOM 1469 N N . ASP A 1 183 ? 11.662 15.977 0.189 1.00 68.75 183 ASP A N 1
ATOM 1470 C CA . ASP A 1 183 ? 10.598 15.012 0.506 1.00 68.75 183 ASP A CA 1
ATOM 1471 C C . ASP A 1 183 ? 10.768 14.419 1.911 1.00 68.75 183 ASP A C 1
ATOM 1473 O O . ASP A 1 183 ? 9.796 14.057 2.570 1.00 68.75 183 ASP A O 1
ATOM 1477 N N . THR A 1 184 ? 12.013 14.341 2.392 1.00 62.47 184 THR A N 1
ATOM 1478 C CA . THR A 1 184 ? 12.369 13.757 3.693 1.00 62.47 184 THR A CA 1
ATOM 1479 C C . THR A 1 184 ? 12.868 14.776 4.695 1.00 62.47 184 THR A C 1
ATOM 1481 O O . THR A 1 184 ? 13.631 14.422 5.596 1.00 62.47 184 THR A O 1
ATOM 1484 N N . ALA A 1 185 ? 12.431 16.033 4.592 1.00 56.62 185 ALA A N 1
ATOM 1485 C CA . ALA A 1 185 ? 12.822 17.098 5.517 1.00 56.62 185 ALA A CA 1
ATOM 1486 C C . ALA A 1 185 ? 12.615 16.717 7.005 1.00 56.62 185 ALA A C 1
ATOM 1488 O O . ALA A 1 185 ? 13.266 17.269 7.889 1.00 56.62 185 ALA A O 1
ATOM 1489 N N . SER A 1 186 ? 11.760 15.728 7.279 1.00 55.28 186 SER A N 1
ATOM 1490 C CA . SER A 1 186 ? 11.489 15.138 8.588 1.00 55.28 186 SER A CA 1
ATOM 1491 C C . SER A 1 186 ? 12.416 14.003 9.049 1.00 55.28 186 SER A C 1
ATOM 1493 O O . SER A 1 186 ? 12.382 13.698 10.240 1.00 55.28 186 SER A O 1
ATOM 1495 N N . ASN A 1 187 ? 13.198 13.344 8.181 1.00 71.06 187 ASN A N 1
ATOM 1496 C CA . ASN A 1 187 ? 13.974 12.143 8.535 1.00 71.06 187 ASN A CA 1
ATOM 1497 C C . ASN A 1 187 ? 15.501 12.405 8.524 1.00 71.06 187 ASN A C 1
ATOM 1499 O O . ASN A 1 187 ? 16.139 12.364 7.466 1.00 71.06 187 ASN A O 1
ATOM 1503 N N . PRO A 1 188 ? 16.124 12.617 9.703 1.00 75.75 188 PRO A N 1
ATOM 1504 C CA . PRO A 1 188 ? 17.545 12.945 9.809 1.00 75.75 188 PRO A CA 1
ATOM 1505 C C . PRO A 1 188 ? 18.491 11.839 9.334 1.00 75.75 188 PRO A C 1
ATOM 1507 O O . PRO A 1 188 ? 19.594 12.142 8.888 1.00 75.75 188 PRO A O 1
ATOM 1510 N N . GLU A 1 189 ? 18.097 10.566 9.430 1.00 76.81 189 GLU A N 1
ATOM 1511 C CA . GLU A 1 189 ? 18.960 9.446 9.033 1.00 76.81 189 GLU A CA 1
ATOM 1512 C C . GLU A 1 189 ? 19.098 9.353 7.512 1.00 76.81 189 GLU A C 1
ATOM 1514 O O . GLU A 1 189 ? 20.186 9.088 7.006 1.00 76.81 189 GLU A O 1
ATOM 1519 N N . ILE A 1 190 ? 18.034 9.668 6.774 1.00 76.19 190 ILE A N 1
ATOM 1520 C CA . ILE A 1 190 ? 18.081 9.740 5.308 1.00 76.19 190 ILE A CA 1
ATOM 1521 C C . ILE A 1 190 ? 18.952 10.893 4.859 1.00 76.19 190 ILE A C 1
ATOM 1523 O O . ILE A 1 190 ? 19.792 10.716 3.981 1.00 76.19 190 ILE A O 1
ATOM 1527 N N . ASN A 1 191 ? 18.795 12.057 5.490 1.00 79.62 191 ASN A N 1
ATOM 1528 C CA . ASN A 1 191 ? 19.594 13.227 5.151 1.00 79.62 191 ASN A CA 1
ATOM 1529 C C . ASN A 1 191 ? 21.087 12.935 5.349 1.00 79.62 191 ASN A C 1
ATOM 1531 O O . ASN A 1 191 ? 21.872 13.220 4.453 1.00 79.62 191 ASN A O 1
ATOM 1535 N N . LYS A 1 192 ? 21.464 12.239 6.434 1.00 81.94 192 LYS A N 1
ATOM 1536 C CA . LYS A 1 192 ? 22.844 11.764 6.641 1.00 81.94 192 LYS A CA 1
ATOM 1537 C C . LYS A 1 192 ? 23.328 10.821 5.542 1.00 81.94 192 LYS A C 1
ATOM 1539 O O . LYS A 1 192 ? 24.520 10.806 5.258 1.00 81.94 192 LYS A O 1
ATOM 1544 N N . ILE A 1 193 ? 22.458 9.982 4.978 1.00 80.75 193 ILE A N 1
ATOM 1545 C CA . ILE A 1 193 ? 22.826 9.083 3.876 1.00 80.75 193 ILE A CA 1
ATOM 1546 C C . ILE A 1 193 ? 23.010 9.884 2.583 1.00 80.75 193 ILE A C 1
ATOM 1548 O O . ILE A 1 193 ? 24.019 9.691 1.914 1.00 80.75 193 ILE A O 1
ATOM 1552 N N . ILE A 1 194 ? 22.109 10.822 2.274 1.00 82.00 194 ILE A N 1
ATOM 1553 C CA . ILE A 1 194 ? 22.241 11.718 1.113 1.00 82.00 194 ILE A CA 1
ATOM 1554 C C . ILE A 1 194 ? 23.522 12.563 1.228 1.00 82.00 194 ILE A C 1
ATOM 1556 O O . ILE A 1 194 ? 24.261 12.712 0.258 1.00 82.00 194 ILE A O 1
ATOM 1560 N N . ASP A 1 195 ? 23.844 13.056 2.428 1.00 81.19 195 ASP A N 1
ATOM 1561 C CA . ASP A 1 195 ? 25.059 13.836 2.698 1.00 81.19 195 ASP A CA 1
ATOM 1562 C C . ASP A 1 195 ? 26.359 13.033 2.489 1.00 81.19 195 ASP A C 1
ATOM 1564 O O . ASP A 1 195 ? 27.415 13.623 2.261 1.00 81.19 195 ASP A O 1
ATOM 1568 N N . LYS A 1 196 ? 26.312 11.691 2.529 1.00 79.56 196 LYS A N 1
ATOM 1569 C CA . LYS A 1 196 ? 27.475 10.825 2.239 1.00 79.56 196 LYS A CA 1
ATOM 1570 C C . LYS A 1 196 ? 27.809 10.734 0.740 1.00 79.56 196 LYS A C 1
ATOM 1572 O O . LYS A 1 196 ? 28.850 10.168 0.395 1.00 79.56 196 LYS A O 1
ATOM 1577 N N . GLY A 1 197 ? 26.974 11.272 -0.150 1.00 69.56 197 GLY A N 1
ATOM 1578 C CA . GLY A 1 197 ? 27.122 11.174 -1.607 1.00 69.56 197 GLY A CA 1
ATOM 1579 C C . GLY A 1 197 ? 26.209 10.104 -2.214 1.00 69.56 197 GLY A C 1
ATOM 1580 O O . GLY A 1 197 ? 25.232 9.722 -1.589 1.00 69.56 197 GLY A O 1
ATOM 1581 N N . GLY A 1 198 ? 26.501 9.626 -3.431 1.00 63.09 198 GLY A N 1
ATOM 1582 C CA . GLY A 1 198 ? 25.637 8.660 -4.145 1.00 63.09 198 GLY A CA 1
ATOM 1583 C C . GLY A 1 198 ? 24.547 9.293 -5.021 1.00 63.09 198 GLY A C 1
ATOM 1584 O O . GLY A 1 198 ? 23.439 8.781 -5.128 1.00 63.09 198 GLY A O 1
ATOM 1585 N N . TYR A 1 199 ? 24.880 10.430 -5.629 1.00 63.75 199 TYR A N 1
ATOM 1586 C CA . TYR A 1 199 ? 23.978 11.300 -6.382 1.00 63.75 199 TYR A CA 1
ATOM 1587 C C . TYR A 1 199 ? 23.100 10.597 -7.420 1.00 63.75 199 TYR A C 1
ATOM 1589 O O . TYR A 1 199 ? 23.596 9.864 -8.280 1.00 63.75 199 TYR A O 1
ATOM 1597 N N . CYS A 1 200 ? 21.818 10.957 -7.408 1.00 68.31 200 CYS A N 1
ATOM 1598 C CA . CYS A 1 200 ? 20.830 10.537 -8.384 1.00 68.31 200 CYS A CA 1
ATOM 1599 C C . CYS A 1 200 ? 20.517 11.619 -9.426 1.00 68.31 200 CYS A C 1
ATOM 1601 O O . CYS A 1 200 ? 19.507 12.315 -9.364 1.00 68.31 200 CYS A O 1
ATOM 1603 N N . GLY A 1 201 ? 21.454 11.840 -10.353 1.00 61.81 201 GLY A N 1
ATOM 1604 C CA . GLY A 1 201 ? 21.317 12.847 -11.418 1.00 61.81 201 GLY A CA 1
ATOM 1605 C C . GLY A 1 201 ? 21.299 14.321 -10.953 1.00 61.81 201 GLY A C 1
ATOM 1606 O O . GLY A 1 201 ? 21.250 15.210 -11.797 1.00 61.81 201 GLY A O 1
ATOM 1607 N N . GLY A 1 202 ? 21.380 14.599 -9.640 1.00 65.94 202 GLY A N 1
ATOM 1608 C CA . GLY A 1 202 ? 21.390 15.933 -9.007 1.00 65.94 202 GLY A CA 1
ATOM 1609 C C . GLY A 1 202 ? 22.024 15.924 -7.599 1.00 65.94 202 GLY A C 1
ATOM 1610 O O . GLY A 1 202 ? 22.483 14.876 -7.155 1.00 65.94 202 GLY A O 1
ATOM 1611 N N . THR A 1 203 ? 22.081 17.070 -6.895 1.00 63.28 203 THR A N 1
ATOM 1612 C CA . THR A 1 203 ? 22.930 17.256 -5.687 1.00 63.28 203 THR A CA 1
ATOM 1613 C C . THR A 1 203 ? 22.314 16.920 -4.321 1.00 63.28 203 THR A C 1
ATOM 1615 O O . THR A 1 203 ? 23.046 16.938 -3.339 1.00 63.28 203 THR A O 1
ATOM 1618 N N . ASP A 1 204 ? 21.027 16.573 -4.215 1.00 82.44 204 ASP A N 1
ATOM 1619 C CA . ASP A 1 204 ? 20.344 16.416 -2.909 1.00 82.44 204 ASP A CA 1
ATOM 1620 C C . ASP A 1 204 ? 19.331 15.263 -2.880 1.00 82.44 204 ASP A C 1
ATOM 1622 O O . ASP A 1 204 ? 18.204 15.389 -2.387 1.00 82.44 204 ASP A O 1
ATOM 1626 N N . CYS A 1 205 ? 19.716 14.124 -3.449 1.00 83.25 205 CYS A N 1
ATOM 1627 C CA . CYS A 1 205 ? 18.826 12.984 -3.580 1.00 83.25 205 CYS A CA 1
ATOM 1628 C C . CYS A 1 205 ? 19.582 11.649 -3.568 1.00 83.25 205 CYS A C 1
ATOM 1630 O O . CYS A 1 205 ? 20.788 11.606 -3.824 1.00 83.25 205 CYS A O 1
ATOM 1632 N N . ILE A 1 206 ? 18.842 10.564 -3.324 1.00 85.12 206 ILE A N 1
ATOM 1633 C CA . ILE A 1 206 ? 19.314 9.182 -3.444 1.00 85.12 206 ILE A CA 1
ATOM 1634 C C . ILE A 1 206 ? 18.290 8.292 -4.171 1.00 85.12 206 ILE A C 1
ATOM 1636 O O . ILE A 1 206 ? 17.076 8.469 -4.021 1.00 85.12 206 ILE A O 1
ATOM 1640 N N . ASP A 1 207 ? 18.785 7.323 -4.945 1.00 86.06 207 ASP A N 1
ATOM 1641 C CA . ASP A 1 207 ? 17.968 6.322 -5.636 1.00 86.06 207 ASP A CA 1
ATOM 1642 C C . ASP A 1 207 ? 17.837 5.031 -4.820 1.00 86.06 207 ASP A C 1
ATOM 1644 O O . ASP A 1 207 ? 18.830 4.384 -4.481 1.00 86.06 207 ASP A O 1
ATOM 1648 N N . TYR A 1 208 ? 16.596 4.623 -4.554 1.00 86.38 208 TYR A N 1
ATOM 1649 C CA . TYR A 1 208 ? 16.252 3.347 -3.935 1.00 86.38 208 TYR A CA 1
ATOM 1650 C C . TYR A 1 208 ? 15.847 2.340 -5.010 1.00 86.38 208 TYR A C 1
ATOM 1652 O O . TYR A 1 208 ? 14.667 2.141 -5.295 1.00 86.38 208 TYR A O 1
ATOM 1660 N N . THR A 1 209 ? 16.833 1.657 -5.586 1.00 86.75 209 THR A N 1
ATOM 1661 C CA . THR A 1 209 ? 16.621 0.569 -6.562 1.00 86.75 209 THR A CA 1
ATOM 1662 C C . THR A 1 209 ? 15.964 -0.670 -5.948 1.00 86.75 209 THR A C 1
ATOM 1664 O O . THR A 1 209 ? 15.429 -1.518 -6.657 1.00 86.75 209 THR A O 1
ATOM 1667 N N . SER A 1 210 ? 15.935 -0.749 -4.616 1.00 85.38 210 SER A N 1
ATOM 1668 C CA . SER A 1 210 ? 15.156 -1.712 -3.837 1.00 85.38 210 SER A CA 1
ATOM 1669 C C . SER A 1 210 ? 13.652 -1.421 -3.806 1.00 85.38 210 SER A C 1
ATOM 1671 O O . SER A 1 210 ? 12.885 -2.306 -3.422 1.00 85.38 210 SER A O 1
ATOM 1673 N N . TRP A 1 211 ? 13.226 -0.203 -4.158 1.00 85.12 211 TRP A N 1
ATOM 1674 C CA . TRP A 1 211 ? 11.839 0.259 -4.074 1.00 85.12 211 TRP A CA 1
ATOM 1675 C C . TRP A 1 211 ? 11.335 0.583 -5.479 1.00 85.12 211 TRP A C 1
ATOM 1677 O O . TRP A 1 211 ? 11.543 1.686 -5.981 1.00 85.12 211 TRP A O 1
ATOM 1687 N N . TYR A 1 212 ? 10.683 -0.372 -6.127 1.00 81.31 212 TYR A N 1
ATOM 1688 C CA . TYR A 1 212 ? 10.210 -0.245 -7.505 1.00 81.31 212 TYR A CA 1
ATOM 1689 C C . TYR A 1 212 ? 8.683 -0.312 -7.601 1.00 81.31 212 TYR A C 1
ATOM 1691 O O . TYR A 1 212 ? 8.008 -0.656 -6.627 1.00 81.31 212 TYR A O 1
ATOM 1699 N N . GLY A 1 213 ? 8.147 0.081 -8.762 1.00 77.06 213 GLY A N 1
ATOM 1700 C CA . GLY A 1 213 ? 6.709 0.098 -9.047 1.00 77.06 213 GLY A CA 1
ATOM 1701 C C . GLY A 1 213 ? 6.023 -1.233 -8.723 1.00 77.06 213 GLY A C 1
ATOM 1702 O O . GLY A 1 213 ? 6.578 -2.307 -8.963 1.00 77.06 213 GLY A O 1
ATOM 1703 N N . SER A 1 214 ? 4.818 -1.164 -8.147 1.00 78.56 214 SER A N 1
ATOM 1704 C CA . SER A 1 214 ? 4.138 -2.354 -7.631 1.00 78.56 214 SER A CA 1
ATOM 1705 C C . SER A 1 214 ? 3.425 -3.166 -8.709 1.00 78.56 214 SER A C 1
ATOM 1707 O O . SER A 1 214 ? 3.198 -4.347 -8.489 1.00 78.56 214 SER A O 1
ATOM 1709 N N . THR A 1 215 ? 3.119 -2.609 -9.885 1.00 86.06 215 THR A N 1
ATOM 1710 C CA . THR A 1 215 ? 2.252 -3.260 -10.883 1.00 86.06 215 THR A CA 1
ATOM 1711 C C . THR A 1 215 ? 2.712 -4.678 -11.237 1.00 86.06 215 THR A C 1
ATOM 1713 O O . THR A 1 215 ? 1.926 -5.629 -11.176 1.00 86.06 215 THR A O 1
ATOM 1716 N N . LEU A 1 216 ? 3.992 -4.844 -11.591 1.00 86.94 216 LEU A N 1
ATOM 1717 C CA . LEU A 1 216 ? 4.553 -6.151 -11.951 1.00 86.94 216 LEU A CA 1
ATOM 1718 C C . LEU A 1 216 ? 4.761 -7.065 -10.738 1.00 86.94 216 LEU A C 1
ATOM 1720 O O . LEU A 1 216 ? 4.618 -8.279 -10.868 1.00 86.94 216 LEU A O 1
ATOM 1724 N N . ILE A 1 217 ? 5.040 -6.502 -9.560 1.00 87.56 217 ILE A N 1
ATOM 1725 C CA . ILE A 1 217 ? 5.140 -7.260 -8.302 1.00 87.56 217 ILE A CA 1
ATOM 1726 C C . ILE A 1 217 ? 3.784 -7.849 -7.927 1.00 87.56 217 ILE A C 1
ATOM 1728 O O . ILE A 1 217 ? 3.669 -9.037 -7.642 1.00 87.56 217 ILE A O 1
ATOM 1732 N N . ASP A 1 218 ? 2.744 -7.023 -7.966 1.00 87.19 218 ASP A N 1
ATOM 1733 C CA . ASP A 1 218 ? 1.380 -7.401 -7.616 1.00 87.19 218 ASP A CA 1
ATOM 1734 C C . ASP A 1 218 ? 0.844 -8.449 -8.604 1.00 87.19 218 ASP A C 1
ATOM 1736 O O . ASP A 1 218 ? -0.028 -9.250 -8.263 1.00 87.19 218 ASP A O 1
ATOM 1740 N N . SER A 1 219 ? 1.382 -8.470 -9.827 1.00 89.56 219 SER A N 1
ATOM 1741 C CA . SER A 1 219 ? 1.083 -9.464 -10.864 1.00 89.56 219 SER A CA 1
ATOM 1742 C C . SER A 1 219 ? 1.958 -10.724 -10.775 1.00 89.56 219 SER A C 1
ATOM 1744 O O . SER A 1 219 ? 1.635 -11.727 -11.407 1.00 89.56 219 SER A O 1
ATOM 1746 N N . ALA A 1 220 ? 3.036 -10.722 -9.984 1.00 89.25 220 ALA A N 1
ATOM 1747 C CA . ALA A 1 220 ? 3.979 -11.839 -9.889 1.00 89.25 220 ALA A CA 1
ATOM 1748 C C . ALA A 1 220 ? 3.340 -13.193 -9.514 1.00 89.25 220 ALA A C 1
ATOM 1750 O O . ALA A 1 220 ? 3.769 -14.198 -10.076 1.00 89.25 220 ALA A O 1
ATOM 1751 N N . PRO A 1 221 ? 2.300 -13.275 -8.650 1.00 91.19 221 PRO A N 1
ATOM 1752 C CA . PRO A 1 221 ? 1.657 -14.552 -8.319 1.00 91.19 221 PRO A CA 1
ATOM 1753 C C . PRO A 1 221 ? 1.017 -15.299 -9.500 1.00 91.19 221 PRO A C 1
ATOM 1755 O O . PRO A 1 221 ? 0.658 -16.463 -9.345 1.00 91.19 221 PRO A O 1
ATOM 1758 N N . TYR A 1 222 ? 0.840 -14.652 -10.656 1.00 92.44 222 TYR A N 1
ATOM 1759 C CA . TYR A 1 222 ? 0.262 -15.261 -11.861 1.00 92.44 222 TYR A CA 1
ATOM 1760 C C . TYR A 1 222 ? 1.318 -15.862 -12.807 1.00 92.44 222 TYR A C 1
ATOM 1762 O O . TYR A 1 222 ? 0.970 -16.352 -13.886 1.00 92.44 222 TYR A O 1
ATOM 1770 N N . PHE A 1 223 ? 2.596 -15.830 -12.419 1.00 92.12 223 PHE A N 1
ATOM 1771 C CA . PHE A 1 223 ? 3.728 -16.289 -13.220 1.00 92.12 223 PHE A CA 1
ATOM 1772 C C . PHE A 1 223 ? 4.625 -17.242 -12.425 1.00 92.12 223 PHE A C 1
ATOM 1774 O O . PHE A 1 223 ? 4.747 -17.134 -11.206 1.00 92.12 223 PHE A O 1
ATOM 1781 N N . ASP A 1 224 ? 5.303 -18.153 -13.126 1.00 90.81 224 ASP A N 1
ATOM 1782 C CA . ASP A 1 224 ? 6.213 -19.127 -12.500 1.00 90.81 224 ASP A CA 1
ATOM 1783 C C . ASP A 1 224 ? 7.539 -18.497 -12.036 1.00 90.81 224 ASP A C 1
ATOM 1785 O O . ASP A 1 224 ? 8.290 -19.088 -11.260 1.00 90.81 224 ASP A O 1
ATOM 1789 N N . HIS A 1 225 ? 7.851 -17.298 -12.530 1.00 89.06 225 HIS A N 1
ATOM 1790 C CA . HIS A 1 225 ? 9.056 -16.541 -12.210 1.00 89.06 225 HIS A CA 1
ATOM 1791 C C . HIS A 1 225 ? 8.781 -15.033 -12.281 1.00 89.06 225 HIS A C 1
ATOM 1793 O O . HIS A 1 225 ? 7.768 -14.593 -12.824 1.00 89.06 225 HIS A O 1
ATOM 1799 N N . THR A 1 226 ? 9.690 -14.225 -11.727 1.00 89.06 226 THR A N 1
ATOM 1800 C CA . THR A 1 226 ? 9.597 -12.765 -11.850 1.00 89.06 226 THR A CA 1
ATOM 1801 C C . THR A 1 226 ? 9.859 -12.339 -13.292 1.00 89.06 226 THR A C 1
ATOM 1803 O O . THR A 1 226 ? 10.900 -12.668 -13.856 1.00 89.06 226 THR A O 1
ATOM 1806 N N . LEU A 1 227 ? 8.929 -11.584 -13.877 1.00 91.75 227 LEU A N 1
ATOM 1807 C CA . LEU A 1 227 ? 9.117 -10.975 -15.198 1.00 91.75 227 LEU A CA 1
ATOM 1808 C C . LEU A 1 227 ? 10.001 -9.723 -15.136 1.00 91.75 227 LEU A C 1
ATOM 1810 O O . LEU A 1 227 ? 10.495 -9.248 -16.155 1.00 91.75 227 LEU A O 1
ATOM 1814 N N . LEU A 1 228 ? 10.204 -9.177 -13.935 1.00 91.75 228 LEU A N 1
ATOM 1815 C CA . LEU A 1 228 ? 10.927 -7.935 -13.735 1.00 91.75 228 LEU A CA 1
ATOM 1816 C C . LEU A 1 228 ? 12.439 -8.145 -13.890 1.00 91.75 228 LEU A C 1
ATOM 1818 O O . LEU A 1 228 ? 13.101 -8.700 -13.012 1.00 91.75 228 LEU A O 1
ATOM 1822 N N . ALA A 1 229 ? 13.003 -7.632 -14.980 1.00 92.81 229 ALA A N 1
ATOM 1823 C CA . ALA A 1 229 ? 14.421 -7.763 -15.298 1.00 92.81 229 ALA A CA 1
ATOM 1824 C C . ALA A 1 229 ? 15.325 -6.988 -14.329 1.00 92.81 229 ALA A C 1
ATOM 1826 O O . ALA A 1 229 ? 16.417 -7.445 -13.999 1.00 92.81 229 ALA A O 1
ATOM 1827 N N . ASN A 1 230 ? 14.866 -5.836 -13.833 1.00 91.81 230 ASN A N 1
ATOM 1828 C CA . ASN A 1 230 ? 15.569 -5.056 -12.815 1.00 91.81 230 ASN A CA 1
ATOM 1829 C C . ASN A 1 230 ? 15.109 -5.374 -11.382 1.00 91.81 230 ASN A C 1
ATOM 1831 O O . ASN A 1 230 ? 15.222 -4.532 -10.493 1.00 91.81 230 ASN A O 1
ATOM 1835 N N . ALA A 1 231 ? 14.613 -6.593 -11.143 1.00 90.31 231 ALA A N 1
ATOM 1836 C CA . ALA A 1 231 ? 14.243 -7.054 -9.813 1.00 90.31 231 ALA A CA 1
ATOM 1837 C C . ALA A 1 231 ? 15.417 -6.947 -8.832 1.00 90.31 231 ALA A C 1
ATOM 1839 O O . ALA A 1 231 ? 16.479 -7.552 -9.019 1.00 90.31 231 ALA A O 1
ATOM 1840 N N . TYR A 1 232 ? 15.203 -6.226 -7.732 1.00 87.88 232 TYR A N 1
ATOM 1841 C CA . TYR A 1 232 ? 16.220 -6.052 -6.702 1.00 87.88 232 TYR A CA 1
ATOM 1842 C C . TYR A 1 232 ? 16.662 -7.403 -6.128 1.00 87.88 232 TYR A C 1
ATOM 1844 O O . TYR A 1 232 ? 15.873 -8.116 -5.501 1.00 87.88 232 TYR A O 1
ATOM 1852 N N . LYS A 1 233 ? 17.936 -7.762 -6.346 1.00 87.19 233 LYS A N 1
ATOM 1853 C CA . LYS A 1 233 ? 18.517 -9.064 -5.963 1.00 87.19 233 LYS A CA 1
ATOM 1854 C C . LYS A 1 233 ? 17.697 -10.267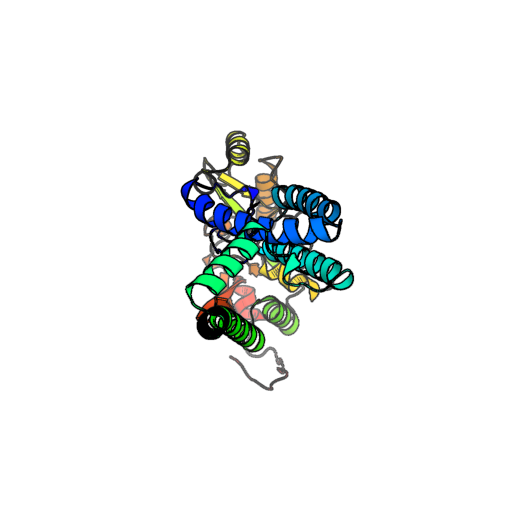 -6.475 1.00 87.19 233 LYS A C 1
ATOM 1856 O O . LYS A 1 233 ? 17.646 -11.297 -5.806 1.00 87.19 233 LYS A O 1
ATOM 1861 N N . GLY A 1 234 ? 17.026 -10.128 -7.624 1.00 85.94 234 GLY A N 1
ATOM 1862 C CA . GLY A 1 234 ? 16.199 -11.181 -8.228 1.00 85.94 234 GLY A CA 1
ATOM 1863 C C . GLY A 1 234 ? 14.913 -11.515 -7.460 1.00 85.94 234 GLY A C 1
ATOM 1864 O O . GLY A 1 234 ? 14.345 -12.585 -7.658 1.00 85.94 234 GLY A O 1
ATOM 1865 N N . ARG A 1 235 ? 14.459 -10.642 -6.553 1.00 86.25 235 ARG A N 1
ATOM 1866 C CA . ARG A 1 235 ? 13.257 -10.880 -5.740 1.00 86.25 235 ARG A CA 1
ATOM 1867 C C . ARG A 1 235 ? 11.980 -10.594 -6.526 1.00 86.25 235 ARG A C 1
ATOM 1869 O O . ARG A 1 235 ? 11.919 -9.646 -7.295 1.00 86.25 235 ARG A O 1
ATOM 1876 N N . SER A 1 236 ? 10.933 -11.368 -6.258 1.00 83.56 236 SER A N 1
ATOM 1877 C CA . SER A 1 236 ? 9.583 -11.164 -6.805 1.00 83.56 236 SER A CA 1
ATOM 1878 C C . SER A 1 236 ? 8.716 -10.210 -5.970 1.00 83.56 236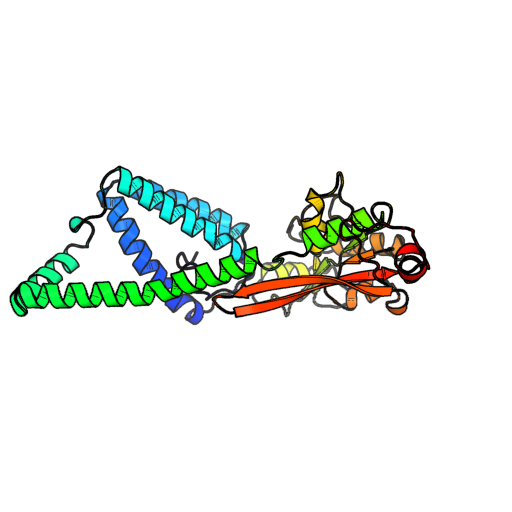 SER A C 1
ATOM 1880 O O . SER A 1 236 ? 7.510 -10.138 -6.176 1.00 83.56 236 SER A O 1
ATOM 1882 N N . TYR A 1 237 ? 9.304 -9.514 -4.992 1.00 83.38 237 TYR A N 1
ATOM 1883 C CA . TYR A 1 237 ? 8.612 -8.619 -4.068 1.00 83.38 237 TYR A CA 1
ATOM 1884 C C . TYR A 1 237 ? 9.460 -7.383 -3.767 1.00 83.38 237 TYR A C 1
ATOM 1886 O O . TYR A 1 237 ? 10.695 -7.461 -3.710 1.00 83.38 237 TYR A O 1
ATOM 1894 N N . SER A 1 238 ? 8.797 -6.252 -3.511 1.00 78.50 238 SER A N 1
ATOM 1895 C CA . SER A 1 238 ? 9.481 -5.036 -3.064 1.00 78.50 238 SER A CA 1
ATOM 1896 C C . SER A 1 238 ? 10.096 -5.289 -1.694 1.00 78.50 238 SER A C 1
ATOM 1898 O O . SER A 1 238 ? 9.402 -5.651 -0.743 1.00 78.50 238 SER A O 1
ATOM 1900 N N . SER A 1 239 ? 11.416 -5.144 -1.592 1.00 77.88 239 SER A N 1
ATOM 1901 C CA . SER A 1 239 ? 12.124 -5.462 -0.354 1.00 77.88 239 SER A CA 1
ATOM 1902 C C . SER A 1 239 ? 11.971 -4.379 0.702 1.00 77.88 239 SER A C 1
ATOM 1904 O O . SER A 1 239 ? 12.214 -4.653 1.876 1.00 77.88 239 SER A O 1
ATOM 1906 N N . TRP A 1 240 ? 11.641 -3.156 0.275 1.00 76.25 240 TRP A N 1
ATOM 1907 C CA . TRP A 1 240 ? 11.690 -1.951 1.099 1.00 76.25 240 TRP A CA 1
ATOM 1908 C C . TRP A 1 240 ? 13.022 -1.791 1.854 1.00 76.25 240 TRP A C 1
ATOM 1910 O O . TRP A 1 240 ? 13.105 -1.076 2.850 1.00 76.25 240 TRP A O 1
ATOM 1920 N N . GLU A 1 241 ? 14.093 -2.437 1.368 1.00 80.19 241 GLU A N 1
ATOM 1921 C CA . GLU A 1 241 ? 15.405 -2.380 2.004 1.00 80.19 241 GLU A CA 1
ATOM 1922 C C . GLU A 1 241 ? 15.939 -0.958 1.926 1.00 80.19 241 GLU A C 1
ATOM 1924 O O . GLU A 1 241 ? 15.933 -0.322 0.867 1.00 80.19 241 GLU A O 1
ATOM 1929 N N . TRP A 1 242 ? 16.402 -0.475 3.071 1.00 75.69 242 TRP A N 1
ATOM 1930 C CA . TRP A 1 242 ? 17.022 0.826 3.186 1.00 75.69 242 TRP A CA 1
ATOM 1931 C C . TRP A 1 242 ? 18.372 0.865 2.475 1.00 75.69 242 TRP A C 1
ATOM 1933 O O . TRP A 1 242 ? 19.142 -0.098 2.505 1.00 75.69 242 TRP A O 1
ATOM 1943 N N . CYS A 1 243 ? 18.676 2.010 1.868 1.00 75.56 243 CYS A N 1
ATOM 1944 C CA . CYS A 1 243 ? 19.950 2.235 1.215 1.00 75.56 243 CYS A CA 1
ATOM 1945 C C . CYS A 1 243 ? 21.042 2.429 2.276 1.00 75.56 243 CYS A C 1
ATOM 1947 O O . CYS A 1 243 ? 21.133 3.475 2.911 1.00 75.56 243 CYS A O 1
ATOM 1949 N N . VAL A 1 244 ? 21.846 1.389 2.508 1.00 77.31 244 VAL A N 1
ATOM 1950 C CA . VAL A 1 244 ? 22.992 1.445 3.434 1.00 77.31 244 VAL A CA 1
ATOM 1951 C C . VAL A 1 244 ? 24.230 2.012 2.738 1.00 77.31 244 VAL A C 1
ATOM 1953 O O . VAL A 1 244 ? 24.977 2.788 3.335 1.00 77.31 244 VAL A O 1
ATOM 1956 N N . ASP A 1 245 ? 24.430 1.631 1.475 1.00 83.44 245 ASP A N 1
ATOM 1957 C CA . ASP A 1 245 ? 25.488 2.142 0.606 1.00 83.44 245 ASP A CA 1
ATOM 1958 C C . ASP A 1 245 ? 24.871 3.063 -0.452 1.00 83.44 245 ASP A C 1
ATOM 1960 O O . ASP A 1 245 ? 24.212 2.566 -1.370 1.00 83.44 245 ASP A O 1
ATOM 1964 N N . PRO A 1 246 ? 25.096 4.384 -0.370 1.00 76.38 246 PRO A N 1
ATOM 1965 C CA . PRO A 1 246 ? 24.454 5.320 -1.274 1.00 76.38 246 PRO A CA 1
ATOM 1966 C C . PRO A 1 246 ? 24.911 5.191 -2.736 1.00 76.38 246 PRO A C 1
ATOM 1968 O O . PRO A 1 246 ? 24.247 5.705 -3.631 1.00 76.38 246 PRO A O 1
ATOM 1971 N N . TYR A 1 247 ? 26.001 4.469 -3.014 1.00 83.75 247 TYR A N 1
ATOM 1972 C CA . TYR A 1 247 ? 26.470 4.217 -4.378 1.00 83.75 247 TYR A CA 1
ATOM 1973 C C . TYR A 1 247 ? 25.878 2.949 -5.008 1.00 83.75 247 TYR A C 1
ATOM 1975 O O . TYR A 1 247 ? 26.030 2.752 -6.217 1.00 83.75 247 TYR A O 1
ATOM 1983 N N . ALA A 1 248 ? 25.181 2.107 -4.237 1.00 84.88 248 ALA A N 1
ATOM 1984 C CA . ALA A 1 248 ? 24.585 0.874 -4.748 1.00 84.88 248 ALA A CA 1
ATOM 1985 C C . ALA A 1 248 ? 23.557 1.158 -5.855 1.00 84.88 248 ALA A C 1
ATOM 1987 O O . ALA A 1 248 ? 23.646 0.578 -6.935 1.00 84.88 248 ALA A O 1
ATOM 1988 N N . GLY A 1 249 ? 22.659 2.126 -5.632 1.00 86.12 249 GLY A 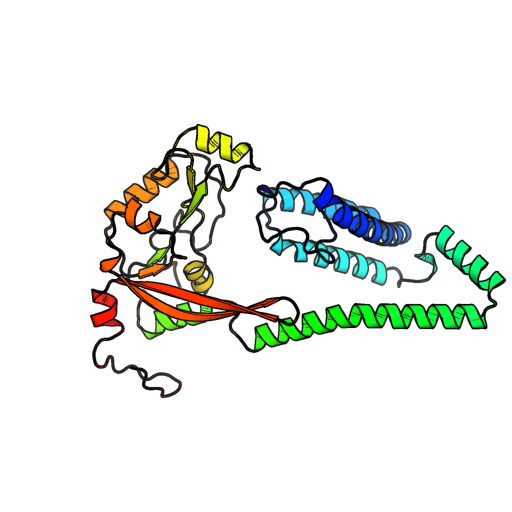N 1
ATOM 1989 C CA . GLY A 1 249 ? 21.659 2.519 -6.628 1.00 86.12 249 GLY A CA 1
ATOM 1990 C C . GLY A 1 249 ? 22.289 3.049 -7.918 1.00 86.12 249 GLY A C 1
ATOM 1991 O O . GLY A 1 249 ? 21.876 2.674 -9.011 1.00 86.12 249 GLY A O 1
ATOM 1992 N N . LYS A 1 250 ? 23.369 3.835 -7.809 1.00 85.12 250 LYS A N 1
ATOM 1993 C CA . LYS A 1 250 ? 24.119 4.315 -8.978 1.00 85.12 250 LYS A CA 1
ATOM 1994 C C . LYS A 1 250 ? 24.674 3.157 -9.814 1.00 85.12 250 LYS A C 1
ATOM 1996 O O . LYS A 1 250 ? 24.539 3.168 -11.034 1.00 85.12 250 LYS A O 1
ATOM 2001 N N . LYS A 1 251 ? 25.277 2.156 -9.167 1.00 88.38 251 LYS A N 1
ATOM 2002 C CA . LYS A 1 251 ? 25.823 0.975 -9.850 1.00 88.38 251 LYS A CA 1
ATOM 2003 C C . LYS A 1 251 ? 24.729 0.153 -10.538 1.00 88.38 251 LYS A C 1
ATOM 2005 O O . LYS A 1 251 ? 24.929 -0.320 -11.658 1.00 88.38 251 LYS A O 1
ATOM 2010 N N . ASP A 1 252 ? 23.587 -0.014 -9.879 1.00 90.19 252 ASP A N 1
ATOM 2011 C CA . ASP A 1 252 ? 22.431 -0.704 -10.451 1.00 90.19 252 ASP A CA 1
ATOM 2012 C C . ASP A 1 252 ? 21.940 0.025 -11.713 1.00 90.19 252 ASP A C 1
ATOM 2014 O O . ASP A 1 252 ? 21.807 -0.594 -12.765 1.00 90.19 252 ASP A O 1
ATOM 2018 N N . ILE A 1 253 ? 21.788 1.352 -11.654 1.00 89.44 253 ILE A N 1
ATOM 2019 C CA . ILE A 1 253 ? 21.347 2.176 -12.792 1.00 89.44 253 ILE A CA 1
ATOM 2020 C C . ILE A 1 253 ? 22.362 2.142 -13.945 1.00 89.44 253 ILE A C 1
ATOM 2022 O O . ILE A 1 253 ? 21.967 1.992 -15.100 1.00 89.44 253 ILE A O 1
ATOM 2026 N N . GLU A 1 254 ? 23.668 2.227 -13.665 1.00 89.94 254 GLU A N 1
ATOM 2027 C CA . GLU A 1 254 ? 24.720 2.071 -14.685 1.00 89.94 254 GLU A CA 1
ATOM 2028 C C . GLU A 1 254 ? 24.649 0.695 -15.365 1.00 89.94 254 GLU A C 1
ATOM 2030 O O . GLU A 1 254 ? 24.813 0.583 -16.583 1.00 89.94 254 GLU A O 1
ATOM 2035 N N . THR A 1 255 ? 24.339 -0.348 -14.592 1.00 92.38 255 THR A N 1
ATOM 2036 C CA . THR A 1 255 ? 24.137 -1.701 -15.117 1.00 92.38 255 THR A CA 1
ATOM 2037 C C . THR A 1 255 ? 22.904 -1.750 -16.019 1.00 92.38 255 THR A C 1
ATOM 2039 O O . THR A 1 255 ? 22.995 -2.227 -17.148 1.00 92.38 255 THR A O 1
ATOM 2042 N N . TRP A 1 256 ? 21.769 -1.205 -15.581 1.00 92.50 256 TRP A N 1
ATOM 2043 C CA . TRP A 1 256 ? 20.523 -1.184 -16.356 1.00 92.50 256 TRP A CA 1
ATOM 2044 C C . TRP A 1 256 ? 20.654 -0.393 -17.656 1.00 92.50 256 TRP A C 1
ATOM 2046 O O . TRP A 1 256 ? 20.175 -0.819 -18.705 1.00 92.50 256 TRP A O 1
ATOM 2056 N N . LYS A 1 257 ? 21.390 0.719 -17.618 1.00 91.75 257 LYS A N 1
ATOM 2057 C CA . LYS A 1 257 ? 21.726 1.514 -18.800 1.00 91.75 257 LYS A CA 1
ATOM 2058 C C . LYS A 1 257 ? 22.492 0.705 -19.846 1.00 91.75 257 LYS A C 1
ATOM 2060 O O . LYS A 1 257 ? 22.238 0.848 -21.040 1.00 91.75 257 LYS A O 1
ATOM 2065 N N . SER A 1 258 ? 23.390 -0.184 -19.415 1.00 93.69 258 SER A N 1
ATOM 2066 C CA . SER A 1 258 ? 24.161 -1.042 -20.328 1.00 93.69 258 SER A CA 1
ATOM 2067 C C . SER A 1 258 ? 23.314 -2.082 -21.072 1.00 93.69 258 SER A C 1
ATOM 2069 O O . SER A 1 258 ? 23.755 -2.617 -22.087 1.00 93.69 258 SER A O 1
ATOM 2071 N N . TRP A 1 259 ? 22.095 -2.363 -20.601 1.00 94.31 259 TRP A N 1
ATOM 2072 C CA . TRP A 1 259 ? 21.195 -3.343 -21.211 1.00 94.31 259 TRP A CA 1
ATOM 2073 C C . TRP A 1 259 ? 20.434 -2.802 -22.430 1.00 94.31 259 TRP A C 1
ATOM 2075 O O . TRP A 1 259 ? 19.810 -3.586 -23.154 1.00 94.31 259 TRP A O 1
ATOM 2085 N N . GLY A 1 260 ? 20.477 -1.486 -22.656 1.00 92.00 260 GLY A N 1
ATOM 2086 C CA . GLY A 1 260 ? 19.664 -0.803 -23.660 1.00 92.00 260 GLY A CA 1
ATOM 2087 C C . GLY A 1 260 ? 18.187 -0.708 -23.269 1.00 92.00 260 GLY A C 1
ATOM 2088 O O . GLY A 1 260 ? 17.791 -1.076 -22.165 1.00 92.00 260 GLY A O 1
ATOM 2089 N N . GLU A 1 261 ? 17.371 -0.204 -24.189 1.00 93.56 261 GLU A N 1
ATOM 2090 C CA . GLU A 1 261 ? 15.941 0.049 -23.987 1.00 93.56 261 GLU A CA 1
ATOM 2091 C C . GLU A 1 261 ? 15.131 -1.257 -23.824 1.00 93.56 261 GLU A C 1
ATOM 2093 O O . GLU A 1 261 ? 15.234 -2.143 -24.679 1.00 93.56 261 GLU A O 1
ATOM 2098 N N . PRO A 1 262 ? 14.359 -1.454 -22.736 1.00 94.62 262 PRO A N 1
ATOM 2099 C CA . PRO A 1 262 ? 13.469 -2.608 -22.584 1.00 94.62 262 PRO A CA 1
ATOM 2100 C C . PRO A 1 262 ? 12.268 -2.540 -23.536 1.00 94.62 262 PRO A C 1
ATOM 2102 O O . PRO A 1 262 ? 11.916 -1.483 -24.049 1.00 94.62 262 PRO A O 1
ATOM 2105 N N . GLU A 1 263 ? 11.612 -3.674 -23.762 1.00 95.81 263 GLU A N 1
ATOM 2106 C CA . GLU A 1 263 ? 10.364 -3.710 -24.532 1.00 95.81 263 GLU A CA 1
ATOM 2107 C C . GLU A 1 263 ? 9.192 -3.105 -23.755 1.00 95.81 263 GLU A C 1
ATOM 2109 O O . GLU A 1 263 ? 8.348 -2.424 -24.340 1.00 95.81 263 GLU A O 1
ATOM 2114 N N . PHE A 1 264 ? 9.156 -3.334 -22.440 1.00 93.81 264 PHE A N 1
ATOM 2115 C CA . PHE A 1 264 ? 8.098 -2.860 -21.557 1.00 93.81 264 PHE A CA 1
ATOM 2116 C C . PHE A 1 264 ? 8.669 -2.135 -20.345 1.00 93.81 264 PHE A C 1
ATOM 2118 O O . PHE A 1 264 ? 9.606 -2.612 -19.695 1.00 93.81 264 PHE A O 1
ATOM 2125 N N . TYR A 1 265 ? 8.064 -0.997 -20.011 1.00 89.38 265 TYR A N 1
ATOM 2126 C CA . TYR A 1 265 ? 8.476 -0.172 -18.886 1.00 89.38 265 TYR A CA 1
ATOM 2127 C C . TYR A 1 265 ? 7.284 0.288 -18.034 1.00 89.38 265 TYR A C 1
ATOM 2129 O O . TYR A 1 265 ? 6.438 1.068 -18.476 1.00 89.38 265 TYR A O 1
ATOM 2137 N N . ASP A 1 266 ? 7.222 -0.207 -16.798 1.00 87.62 266 ASP A N 1
ATOM 2138 C CA . ASP A 1 266 ? 6.196 0.095 -15.795 1.00 87.62 266 ASP A CA 1
ATOM 2139 C C . ASP A 1 266 ? 6.642 1.274 -14.917 1.00 87.62 266 ASP A C 1
ATOM 2141 O O . ASP A 1 266 ? 7.553 1.158 -14.093 1.00 87.62 266 ASP A O 1
ATOM 2145 N N . THR A 1 267 ? 6.046 2.452 -15.113 1.00 79.25 267 THR A N 1
ATOM 2146 C CA . THR A 1 267 ? 6.411 3.646 -14.339 1.00 79.25 267 THR A CA 1
ATOM 2147 C C . THR A 1 267 ? 5.274 4.661 -14.217 1.00 79.25 267 THR A C 1
ATOM 2149 O O . THR A 1 267 ? 4.590 4.982 -15.188 1.00 79.25 267 THR A O 1
ATOM 2152 N N . LEU A 1 268 ? 5.142 5.256 -13.025 1.00 65.00 268 LEU A N 1
ATOM 2153 C CA . LEU A 1 268 ? 4.153 6.283 -12.656 1.00 65.00 268 LEU A CA 1
ATOM 2154 C C . LEU A 1 268 ? 4.451 7.689 -13.230 1.00 65.00 268 LEU A C 1
ATOM 2156 O O . LEU A 1 268 ? 4.013 8.694 -12.682 1.00 65.00 268 LEU A O 1
ATOM 2160 N N . TYR A 1 269 ? 5.175 7.780 -14.351 1.00 58.59 269 TYR A N 1
ATOM 2161 C CA . TYR A 1 269 ? 5.596 9.037 -14.989 1.00 58.59 269 TYR A CA 1
ATOM 2162 C C . TYR A 1 269 ? 6.465 9.923 -14.083 1.00 58.59 269 TYR A C 1
ATOM 2164 O O . TYR A 1 269 ? 6.126 11.067 -13.781 1.00 58.59 269 TYR A O 1
ATOM 2172 N N . GLN A 1 270 ? 7.642 9.422 -13.695 1.00 67.25 270 GLN A N 1
ATOM 2173 C CA . GLN A 1 270 ? 8.730 10.318 -13.293 1.00 67.25 270 GLN A CA 1
ATOM 2174 C C . GLN A 1 270 ? 9.698 10.476 -14.481 1.00 67.25 270 GLN A C 1
ATOM 2176 O O . GLN A 1 270 ? 10.261 9.485 -14.949 1.00 67.25 270 GLN A O 1
ATOM 2181 N N . PRO A 1 271 ? 9.884 11.693 -15.025 1.00 68.69 271 PRO A N 1
ATOM 2182 C CA . PRO A 1 271 ? 10.642 11.896 -16.264 1.00 68.69 271 PRO A CA 1
ATOM 2183 C C . PRO A 1 271 ? 12.124 11.520 -16.138 1.00 68.69 271 PRO A C 1
ATOM 2185 O O . PRO A 1 271 ? 12.759 11.207 -17.144 1.00 68.69 271 PRO A O 1
ATOM 2188 N N . PHE A 1 272 ? 12.666 11.502 -14.916 1.00 81.62 272 PHE A N 1
ATOM 2189 C CA . PHE A 1 272 ? 14.084 11.238 -14.691 1.00 81.62 272 PHE A CA 1
ATOM 2190 C C . PHE A 1 272 ? 14.506 9.804 -15.042 1.00 81.62 272 PHE A C 1
ATOM 2192 O O . PHE A 1 272 ? 15.672 9.563 -15.331 1.00 81.62 272 PHE A O 1
ATOM 2199 N N . PHE A 1 273 ? 13.578 8.841 -15.061 1.00 84.00 273 PHE A N 1
ATOM 2200 C CA . PHE A 1 273 ? 13.918 7.464 -15.422 1.00 84.00 273 PHE A CA 1
ATOM 2201 C C . PHE A 1 273 ? 14.491 7.369 -16.836 1.00 84.00 273 PHE A C 1
ATOM 2203 O O . PHE A 1 273 ? 15.528 6.742 -17.046 1.00 84.00 273 PHE A O 1
ATOM 2210 N N . PHE A 1 274 ? 13.825 8.024 -17.793 1.00 86.62 274 PHE A N 1
ATOM 2211 C CA . PHE A 1 274 ? 14.261 8.052 -19.186 1.00 86.62 274 PHE A CA 1
ATOM 2212 C C . PHE A 1 274 ? 15.594 8.794 -19.319 1.00 86.62 274 PHE A C 1
ATOM 2214 O O . PHE A 1 274 ? 16.496 8.294 -19.984 1.00 86.62 274 PHE A O 1
ATOM 2221 N N . SER A 1 275 ? 15.766 9.936 -18.638 1.00 86.56 275 SER A N 1
ATOM 2222 C CA . SER A 1 275 ? 17.025 10.691 -18.710 1.00 86.56 275 SER A CA 1
ATOM 2223 C C . SER A 1 275 ? 18.211 9.920 -18.134 1.00 86.56 275 SER A C 1
ATOM 2225 O O . SER A 1 275 ? 19.283 9.901 -18.740 1.00 86.56 275 SER A O 1
ATOM 2227 N N . ASP A 1 276 ? 18.029 9.257 -16.995 1.00 87.12 276 ASP A N 1
ATOM 2228 C CA . ASP A 1 276 ? 19.137 8.642 -16.262 1.00 87.12 276 ASP A CA 1
ATOM 2229 C C . ASP A 1 276 ? 19.580 7.329 -16.916 1.00 87.12 276 ASP A C 1
ATOM 2231 O O . ASP A 1 276 ? 20.782 7.078 -17.072 1.00 87.12 276 ASP A O 1
ATOM 2235 N N . LEU A 1 277 ? 18.618 6.547 -17.417 1.00 89.25 277 LEU A N 1
ATOM 2236 C CA . LEU A 1 277 ? 18.895 5.381 -18.257 1.00 89.25 277 LEU A CA 1
ATOM 2237 C C . LEU A 1 277 ? 19.336 5.773 -19.677 1.00 89.25 277 LEU A C 1
ATOM 2239 O O . LEU A 1 277 ? 19.969 4.974 -20.361 1.00 89.25 277 LEU A O 1
ATOM 2243 N N . GLY A 1 278 ? 19.094 7.015 -20.103 1.00 89.06 278 GLY A N 1
ATOM 2244 C CA . GLY A 1 278 ? 19.408 7.492 -21.451 1.00 89.06 278 GLY A CA 1
ATOM 2245 C C . GLY A 1 278 ? 18.494 6.905 -22.528 1.00 89.06 278 GLY A C 1
ATOM 2246 O O . GLY A 1 278 ? 18.943 6.709 -23.653 1.00 89.06 278 GLY A O 1
ATOM 2247 N N . TYR A 1 279 ? 17.249 6.592 -22.172 1.00 89.94 279 TYR A N 1
ATOM 2248 C CA . TYR A 1 279 ? 16.228 6.086 -23.087 1.00 89.94 279 TYR A CA 1
ATOM 2249 C C . TYR A 1 279 ? 15.477 7.247 -23.741 1.00 89.94 279 TYR A C 1
ATOM 2251 O O . TYR A 1 279 ? 15.162 8.239 -23.076 1.00 89.94 279 TYR A O 1
ATOM 2259 N N . ASP A 1 280 ? 15.133 7.120 -25.021 1.00 90.75 280 ASP A N 1
ATOM 2260 C CA . ASP A 1 280 ? 14.309 8.113 -25.706 1.00 90.75 280 ASP A CA 1
ATOM 2261 C C . ASP A 1 280 ? 12.827 7.829 -25.443 1.00 90.75 280 ASP A C 1
ATOM 2263 O O . ASP A 1 280 ? 12.262 6.818 -25.863 1.00 90.75 280 ASP A O 1
ATOM 2267 N N . ARG A 1 281 ? 12.153 8.760 -24.762 1.00 88.25 281 ARG A N 1
ATOM 2268 C CA . ARG A 1 281 ? 10.712 8.674 -24.498 1.00 88.25 281 ARG A CA 1
ATOM 2269 C C . ARG A 1 281 ? 9.898 8.526 -25.790 1.00 88.25 281 ARG A C 1
ATOM 2271 O O . ARG A 1 281 ? 8.834 7.911 -25.737 1.00 88.25 281 ARG A O 1
ATOM 2278 N N . ASN A 1 282 ? 10.362 9.053 -26.922 1.00 91.69 282 ASN A N 1
ATOM 2279 C CA . ASN A 1 282 ? 9.668 8.960 -28.209 1.00 91.69 282 ASN A CA 1
ATOM 2280 C C . ASN A 1 282 ? 9.671 7.543 -28.793 1.00 91.69 282 ASN A C 1
ATOM 2282 O O . ASN A 1 282 ? 8.831 7.243 -29.639 1.00 91.69 282 ASN A O 1
ATOM 2286 N N . HIS A 1 283 ? 10.552 6.655 -28.322 1.00 93.69 283 HIS A N 1
ATOM 2287 C CA . HIS A 1 283 ? 10.560 5.245 -28.717 1.00 93.69 283 HIS A CA 1
ATOM 2288 C C . HIS A 1 283 ? 9.447 4.423 -28.059 1.00 93.69 283 HIS A C 1
ATOM 2290 O O . HIS A 1 283 ? 9.335 3.233 -28.343 1.00 93.69 283 HIS A O 1
ATOM 2296 N N . TYR A 1 284 ? 8.629 5.029 -27.191 1.00 91.62 284 TYR A N 1
ATOM 2297 C CA . TYR A 1 284 ? 7.603 4.324 -26.433 1.00 91.62 284 TYR A CA 1
ATOM 2298 C C . TYR A 1 284 ? 6.208 4.907 -26.637 1.00 91.62 284 TYR A C 1
ATOM 2300 O O . TYR A 1 284 ? 5.976 6.117 -26.538 1.00 91.62 284 TYR A O 1
ATOM 2308 N N . THR A 1 285 ? 5.243 4.008 -26.764 1.00 91.12 285 THR A N 1
ATOM 2309 C CA . THR A 1 285 ? 3.817 4.300 -26.715 1.00 91.12 285 THR A CA 1
ATOM 2310 C C . THR A 1 285 ? 3.283 3.944 -25.335 1.00 91.12 285 THR A C 1
ATOM 2312 O O . THR A 1 285 ? 3.547 2.871 -24.796 1.00 91.12 285 THR A O 1
ATOM 2315 N N . LYS A 1 286 ? 2.547 4.874 -24.725 1.00 90.06 286 LYS A N 1
ATOM 2316 C CA . LYS A 1 286 ? 1.913 4.652 -23.426 1.00 90.06 286 LYS A CA 1
ATOM 2317 C C . LYS A 1 286 ? 0.557 4.001 -23.655 1.00 90.06 286 LYS A C 1
ATOM 2319 O O . LYS A 1 286 ? -0.296 4.606 -24.300 1.00 90.06 286 LYS A O 1
ATOM 2324 N N . ILE A 1 287 ? 0.357 2.809 -23.110 1.00 89.94 287 ILE A N 1
ATOM 2325 C CA . ILE A 1 287 ? -0.917 2.097 -23.189 1.00 89.94 287 ILE A CA 1
ATOM 2326 C C . ILE A 1 287 ? -1.584 2.060 -21.823 1.00 89.94 287 ILE A C 1
ATOM 2328 O O . ILE A 1 287 ? -0.916 1.966 -20.794 1.00 89.94 287 ILE A O 1
ATOM 2332 N N . LYS A 1 288 ? -2.914 2.107 -21.818 1.00 89.88 288 LYS A N 1
ATOM 2333 C CA . LYS A 1 288 ? -3.730 1.922 -20.621 1.00 89.88 288 LYS A CA 1
ATOM 2334 C C . LYS A 1 288 ? -4.202 0.473 -20.573 1.00 89.88 288 LYS A C 1
ATOM 2336 O O . LYS A 1 288 ? -4.918 0.041 -21.468 1.00 89.88 288 LYS A O 1
ATOM 2341 N N . ILE A 1 289 ? -3.803 -0.258 -19.536 1.00 88.75 289 ILE A N 1
ATOM 2342 C CA . ILE A 1 289 ? -4.134 -1.680 -19.372 1.00 88.75 289 ILE A CA 1
ATOM 2343 C C . ILE A 1 289 ? -5.421 -1.855 -18.571 1.00 88.75 289 ILE A C 1
ATOM 2345 O O . ILE A 1 289 ? -6.241 -2.709 -18.895 1.00 88.75 289 ILE A O 1
ATOM 2349 N N . ALA A 1 290 ? -5.602 -1.053 -17.522 1.00 87.25 290 ALA A N 1
ATOM 2350 C CA . ALA A 1 290 ? -6.745 -1.179 -16.629 1.00 87.25 290 ALA A CA 1
ATOM 2351 C C . ALA A 1 290 ? -7.174 0.166 -16.050 1.00 87.25 290 ALA A C 1
ATOM 2353 O O . ALA A 1 290 ? -6.365 1.085 -15.898 1.00 87.25 290 ALA A O 1
ATOM 2354 N N . GLU A 1 291 ? -8.449 0.244 -15.683 1.00 89.00 291 GLU A N 1
ATOM 2355 C CA . GLU A 1 291 ? -8.988 1.258 -14.781 1.00 89.00 291 GLU A CA 1
ATOM 2356 C C . GLU A 1 291 ? -9.156 0.638 -13.404 1.00 89.00 291 GLU A C 1
ATOM 2358 O O . GLU A 1 291 ? -9.670 -0.472 -13.284 1.00 89.00 291 GLU A O 1
ATOM 2363 N N . THR A 1 292 ? -8.735 1.356 -12.371 1.00 88.62 292 THR A N 1
ATOM 2364 C CA . THR A 1 292 ? -8.926 0.938 -10.986 1.00 88.62 292 THR A CA 1
ATOM 2365 C C . THR A 1 292 ? -9.819 1.923 -10.256 1.00 88.62 292 THR A C 1
ATOM 2367 O O . THR A 1 292 ? -9.874 3.110 -10.594 1.00 88.62 292 THR A O 1
ATOM 2370 N N . LYS A 1 293 ? -10.541 1.440 -9.243 1.00 89.81 293 LYS A N 1
ATOM 2371 C CA . LYS A 1 293 ? -11.314 2.306 -8.348 1.00 89.81 293 LYS A CA 1
ATOM 2372 C C . LYS A 1 293 ? -10.947 2.026 -6.906 1.00 89.81 293 LYS A C 1
ATOM 2374 O O . LYS A 1 293 ? -11.210 0.947 -6.387 1.00 89.81 293 LYS A O 1
ATOM 2379 N N . THR A 1 294 ? -10.373 3.030 -6.254 1.00 87.12 294 THR A N 1
ATOM 2380 C CA . THR A 1 294 ? -10.020 2.965 -4.835 1.00 87.12 294 THR A CA 1
ATOM 2381 C C . THR A 1 294 ? -11.156 3.584 -4.022 1.00 87.12 294 THR A C 1
ATOM 2383 O O . THR A 1 294 ? -11.440 4.777 -4.189 1.00 87.12 294 THR A O 1
ATOM 2386 N N . PRO A 1 295 ? -11.845 2.819 -3.157 1.00 85.44 295 PRO A N 1
ATOM 2387 C CA . PRO A 1 295 ? -12.900 3.367 -2.324 1.00 85.44 295 PRO A CA 1
ATOM 2388 C C . PRO A 1 295 ? -12.345 4.279 -1.232 1.00 85.44 295 PRO A C 1
ATOM 2390 O O . PRO A 1 295 ? -11.347 3.994 -0.575 1.00 85.44 295 PRO A O 1
ATOM 2393 N N . TRP A 1 296 ? -13.083 5.350 -0.964 1.00 83.12 296 TRP A N 1
ATOM 2394 C CA . TRP A 1 296 ? -12.932 6.173 0.225 1.00 83.12 296 TRP A CA 1
ATOM 2395 C C . TRP A 1 296 ? -14.311 6.498 0.786 1.00 83.12 296 TRP A C 1
ATOM 2397 O O . TRP A 1 296 ? -15.047 7.328 0.240 1.00 83.12 296 TRP A O 1
ATOM 2407 N N . LYS A 1 297 ? -14.664 5.850 1.902 1.00 82.56 297 LYS A N 1
ATOM 2408 C CA . LYS A 1 297 ? -15.985 5.966 2.535 1.00 82.56 297 LYS A CA 1
ATOM 2409 C C . LYS A 1 297 ? -17.102 5.654 1.527 1.00 82.56 297 LYS A C 1
ATOM 2411 O O . LYS A 1 297 ? -17.226 4.517 1.092 1.00 82.56 297 LYS A O 1
ATOM 2416 N N . SER A 1 298 ? -17.912 6.648 1.162 1.00 84.56 298 SER A N 1
ATOM 2417 C CA . SER A 1 298 ? -19.000 6.514 0.185 1.00 84.56 298 SER A CA 1
ATOM 2418 C C . SER A 1 298 ? -18.668 7.034 -1.212 1.00 84.56 298 SER A C 1
ATOM 2420 O O . SER A 1 298 ? -19.557 7.187 -2.044 1.00 84.56 298 SER A O 1
ATOM 2422 N N . THR A 1 299 ? -17.410 7.378 -1.448 1.00 89.19 299 THR A N 1
ATOM 2423 C CA . THR A 1 299 ? -16.895 7.862 -2.730 1.00 89.19 299 THR A CA 1
ATOM 2424 C C . THR A 1 299 ? -15.766 6.956 -3.198 1.00 89.19 299 THR A C 1
ATOM 2426 O O . THR A 1 299 ? -15.348 6.054 -2.474 1.00 89.19 299 THR A O 1
ATOM 2429 N N . TRP A 1 300 ? -15.260 7.187 -4.400 1.00 88.31 300 TRP A N 1
ATOM 2430 C CA . TRP A 1 300 ? -14.084 6.500 -4.917 1.00 88.31 300 TRP A CA 1
ATOM 2431 C C . TRP A 1 300 ? -13.253 7.464 -5.755 1.00 88.31 300 TRP A C 1
ATOM 2433 O O . TRP A 1 300 ? -13.777 8.443 -6.292 1.00 88.31 300 TRP A O 1
ATOM 2443 N N . SER A 1 301 ? -11.964 7.171 -5.866 1.00 89.19 301 SER A N 1
ATOM 2444 C CA . SER A 1 301 ? -11.069 7.783 -6.843 1.00 89.19 301 SER A CA 1
ATOM 2445 C C . SER A 1 301 ? -10.799 6.801 -7.972 1.00 89.19 301 SER A C 1
ATOM 2447 O O . SER A 1 301 ? -10.676 5.598 -7.738 1.00 89.19 301 SER A O 1
ATOM 2449 N N . GLU A 1 302 ? -10.704 7.319 -9.190 1.00 90.81 302 GLU A N 1
ATOM 2450 C CA . GLU A 1 302 ? -10.348 6.528 -10.363 1.00 90.81 302 GLU A CA 1
ATOM 2451 C C . GLU A 1 302 ? -8.837 6.582 -10.574 1.00 90.81 302 GLU A C 1
ATOM 2453 O O . GLU A 1 302 ? -8.213 7.640 -10.472 1.00 90.81 302 GLU A O 1
ATOM 2458 N N . GLY A 1 303 ? -8.261 5.420 -10.844 1.00 87.12 303 GLY A N 1
ATOM 2459 C CA . GLY A 1 303 ? -6.877 5.242 -11.236 1.00 87.12 303 GLY A CA 1
ATOM 2460 C C . GLY A 1 303 ? -6.798 4.555 -12.590 1.00 87.12 303 GLY A C 1
ATOM 2461 O O . GLY A 1 303 ? -7.766 3.978 -13.091 1.00 87.12 303 GLY A O 1
ATOM 2462 N N . ALA A 1 304 ? -5.622 4.618 -13.194 1.00 87.31 304 ALA A N 1
ATOM 2463 C CA . ALA A 1 304 ? -5.308 3.858 -14.387 1.00 87.31 304 ALA A CA 1
ATOM 2464 C C . ALA A 1 304 ? -3.962 3.175 -14.195 1.00 87.31 304 ALA A C 1
ATOM 2466 O O . ALA A 1 304 ? -3.023 3.771 -13.669 1.00 87.31 304 ALA A O 1
ATOM 2467 N N . CYS A 1 305 ? -3.876 1.929 -14.641 1.00 87.12 305 CYS A N 1
ATOM 2468 C CA . CYS A 1 305 ? -2.602 1.263 -14.816 1.00 87.12 305 CYS A CA 1
ATOM 2469 C C . CYS A 1 305 ? -2.162 1.458 -16.259 1.00 87.12 305 CYS A C 1
ATOM 2471 O O . CYS A 1 305 ? -2.858 1.050 -17.195 1.00 87.12 305 CYS A O 1
ATOM 2473 N N . GLU A 1 306 ? -1.021 2.112 -16.424 1.00 88.75 306 GLU A N 1
ATOM 2474 C CA . GLU A 1 306 ? -0.471 2.456 -17.721 1.00 88.75 306 GLU A CA 1
ATOM 2475 C C . GLU A 1 306 ? 0.967 1.956 -17.816 1.00 88.75 306 GLU A C 1
ATOM 2477 O O . GLU A 1 306 ? 1.745 2.109 -16.877 1.00 88.75 306 GLU A O 1
ATOM 2482 N N . ILE A 1 307 ? 1.319 1.381 -18.962 1.00 89.94 307 ILE A N 1
ATOM 2483 C CA . ILE A 1 307 ? 2.648 0.826 -19.226 1.00 89.94 307 ILE A CA 1
ATOM 2484 C C . ILE A 1 307 ? 3.186 1.443 -20.512 1.00 89.94 307 ILE A C 1
ATOM 2486 O O . ILE A 1 307 ? 2.439 1.705 -21.457 1.00 89.94 307 ILE A O 1
ATOM 2490 N N . TYR A 1 308 ? 4.487 1.707 -20.545 1.00 91.25 308 TYR A N 1
ATOM 2491 C CA . TYR A 1 308 ? 5.180 2.137 -21.751 1.00 91.25 308 TYR A CA 1
ATOM 2492 C C . TYR A 1 308 ? 5.648 0.912 -22.523 1.00 91.25 308 TYR A C 1
ATOM 2494 O O . TYR A 1 308 ? 6.336 0.055 -21.974 1.00 91.25 308 TYR A O 1
ATOM 2502 N N . VAL A 1 309 ? 5.284 0.845 -23.797 1.00 93.44 309 VAL A N 1
ATOM 2503 C CA . VAL A 1 309 ? 5.654 -0.235 -24.711 1.00 93.44 309 VAL A CA 1
ATOM 2504 C C . VAL A 1 309 ? 6.494 0.355 -25.824 1.00 93.44 309 VAL A C 1
ATOM 2506 O O . VAL A 1 309 ? 6.117 1.381 -26.392 1.00 93.44 309 VAL A O 1
ATOM 2509 N N . ARG A 1 310 ? 7.633 -0.261 -26.131 1.00 94.44 310 ARG A N 1
ATOM 2510 C CA . ARG A 1 310 ? 8.487 0.187 -27.231 1.00 94.44 310 ARG A CA 1
ATOM 2511 C C . ARG A 1 310 ? 7.718 0.102 -28.556 1.00 94.44 310 ARG A C 1
ATOM 2513 O O . ARG A 1 310 ? 6.953 -0.839 -28.766 1.00 94.44 310 ARG A O 1
ATOM 2520 N N . ASN A 1 311 ? 7.865 1.102 -29.423 1.00 94.00 311 ASN A N 1
ATOM 2521 C CA . ASN A 1 311 ? 6.997 1.286 -30.593 1.00 94.00 311 ASN A CA 1
ATOM 2522 C C . ASN A 1 311 ? 7.029 0.089 -31.555 1.00 94.00 311 ASN A C 1
ATOM 2524 O O . ASN A 1 311 ? 5.990 -0.282 -32.088 1.00 94.00 311 ASN A O 1
ATOM 2528 N N . ASP A 1 312 ? 8.182 -0.564 -31.718 1.00 92.19 312 ASP A N 1
ATOM 2529 C CA . ASP A 1 312 ? 8.316 -1.787 -32.516 1.00 92.19 312 ASP A CA 1
ATOM 2530 C C . ASP A 1 312 ? 7.449 -2.932 -31.972 1.00 92.19 312 ASP A C 1
ATOM 2532 O O . ASP A 1 312 ? 6.813 -3.643 -32.745 1.00 92.19 312 ASP A O 1
ATOM 2536 N N . ILE A 1 313 ? 7.380 -3.100 -30.651 1.00 93.00 313 ILE A N 1
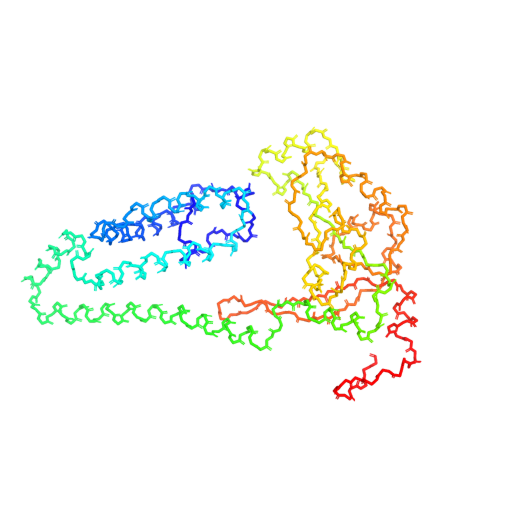ATOM 2537 C CA . ILE A 1 313 ? 6.527 -4.110 -30.011 1.00 93.00 313 ILE A CA 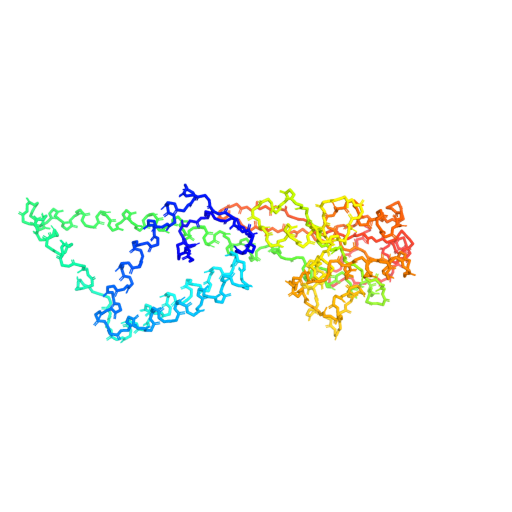1
ATOM 2538 C C . ILE A 1 313 ? 5.059 -3.700 -30.084 1.00 93.00 313 ILE A C 1
ATOM 2540 O O . ILE A 1 313 ? 4.195 -4.520 -30.393 1.00 93.00 313 ILE A O 1
ATOM 2544 N N . TYR A 1 314 ? 4.768 -2.425 -29.833 1.00 90.81 314 TYR A N 1
ATOM 2545 C CA . TYR A 1 314 ? 3.413 -1.897 -29.914 1.00 90.81 314 TYR A CA 1
ATOM 2546 C C . TYR A 1 314 ? 2.808 -2.122 -31.308 1.00 90.81 314 TYR A C 1
ATOM 2548 O O . TYR A 1 314 ? 1.720 -2.681 -31.414 1.00 90.81 314 TYR A O 1
ATOM 2556 N N . GLU A 1 315 ? 3.532 -1.777 -32.372 1.00 88.62 315 GLU A N 1
ATOM 2557 C CA . GLU A 1 315 ? 3.062 -1.916 -33.753 1.00 88.62 315 GLU A CA 1
ATOM 2558 C C . GLU A 1 315 ? 3.021 -3.375 -34.226 1.00 88.62 315 GLU A C 1
ATOM 2560 O O . GLU A 1 315 ? 2.041 -3.785 -34.841 1.00 88.62 315 GLU A O 1
ATOM 2565 N N . ASN A 1 316 ? 4.052 -4.177 -33.934 1.00 84.75 316 ASN A N 1
ATOM 2566 C CA . ASN A 1 316 ? 4.189 -5.512 -34.534 1.00 84.75 316 ASN A CA 1
ATOM 2567 C C . ASN A 1 316 ? 3.607 -6.655 -33.693 1.00 84.75 316 ASN A C 1
ATOM 2569 O O . ASN A 1 316 ? 3.417 -7.750 -34.217 1.00 84.75 316 ASN A O 1
ATOM 2573 N N . VAL A 1 317 ? 3.359 -6.439 -32.399 1.00 83.44 317 VAL A N 1
ATOM 2574 C CA . VAL A 1 317 ? 2.859 -7.481 -31.485 1.00 83.44 317 VAL A CA 1
ATOM 2575 C C . VAL A 1 317 ? 1.468 -7.131 -30.978 1.00 83.44 317 VAL A C 1
ATOM 2577 O O . VAL A 1 317 ? 0.577 -7.971 -31.034 1.00 83.44 317 VAL A O 1
ATOM 2580 N N . LEU A 1 318 ? 1.261 -5.893 -30.519 1.00 83.25 318 LEU A N 1
ATOM 2581 C CA . LEU A 1 318 ? -0.022 -5.482 -29.935 1.00 83.25 318 LEU A CA 1
ATOM 2582 C C . LEU A 1 318 ? -1.027 -4.972 -30.977 1.00 83.25 318 LEU A C 1
ATOM 2584 O O . LEU A 1 318 ? -2.225 -5.166 -30.798 1.00 83.25 318 LEU A O 1
ATOM 2588 N N . HIS A 1 319 ? -0.550 -4.342 -32.054 1.00 74.00 319 HIS A N 1
ATOM 2589 C CA . HIS A 1 319 ? -1.381 -3.745 -33.109 1.00 74.00 319 HIS A CA 1
ATOM 2590 C C . HIS A 1 319 ? -1.077 -4.279 -34.513 1.00 74.00 319 HIS A C 1
ATOM 2592 O O . HIS A 1 319 ? -1.425 -3.642 -35.511 1.00 74.00 319 HIS A O 1
ATOM 2598 N N . SER A 1 320 ? -0.479 -5.470 -34.603 1.00 53.78 320 SER A N 1
ATOM 2599 C CA . SER A 1 320 ? -0.347 -6.152 -35.889 1.00 53.78 320 SER A CA 1
ATOM 2600 C C . SER A 1 320 ? -1.743 -6.361 -36.491 1.00 53.78 320 SER A C 1
ATOM 2602 O O . SER A 1 320 ? -2.651 -6.776 -35.761 1.00 53.78 320 SER A O 1
ATOM 2604 N N . PRO A 1 321 ? -1.963 -6.072 -37.786 1.00 44.75 321 PRO A N 1
ATOM 2605 C CA . PRO A 1 321 ? -3.221 -6.396 -38.442 1.00 44.75 321 PRO A CA 1
ATOM 2606 C C . PRO A 1 321 ? -3.431 -7.920 -38.383 1.00 44.75 321 PRO A C 1
ATOM 2608 O O . PRO A 1 321 ? -2.794 -8.662 -39.121 1.00 44.75 321 PRO A O 1
ATOM 2611 N N . ASP A 1 322 ? -4.323 -8.343 -37.481 1.00 49.84 322 ASP A N 1
ATOM 2612 C CA . ASP A 1 322 ? -4.701 -9.723 -37.130 1.00 49.84 322 ASP A CA 1
ATOM 2613 C C . ASP A 1 322 ? -3.614 -10.607 -36.474 1.00 49.84 322 ASP A C 1
ATOM 2615 O O . ASP A 1 322 ? -2.825 -11.250 -37.167 1.00 49.84 322 ASP A O 1
ATOM 2619 N N . PRO A 1 323 ? -3.645 -10.795 -35.137 1.00 44.78 323 PRO A N 1
ATOM 2620 C CA . PRO A 1 323 ? -2.967 -11.921 -34.496 1.00 44.78 323 PRO A CA 1
ATOM 2621 C C . PRO A 1 323 ? -3.847 -13.186 -34.401 1.00 44.78 323 PRO A C 1
ATOM 2623 O O . PRO A 1 323 ? -3.375 -14.207 -33.910 1.00 44.78 323 PRO A O 1
ATOM 2626 N N . GLY A 1 324 ? -5.114 -13.157 -34.849 1.00 43.16 324 GLY A N 1
ATOM 2627 C CA . GLY A 1 324 ? -6.012 -14.323 -34.776 1.00 43.16 324 GLY A CA 1
ATOM 2628 C C . GLY A 1 324 ? -6.338 -14.774 -33.343 1.00 43.16 324 GLY A C 1
ATOM 2629 O O . GLY A 1 324 ? -6.532 -15.964 -33.101 1.00 43.16 324 GLY A O 1
ATOM 2630 N N . ILE A 1 325 ? -6.357 -13.842 -32.383 1.00 45.34 325 ILE A N 1
ATOM 2631 C CA . ILE A 1 325 ? -6.659 -14.126 -30.973 1.00 45.34 325 ILE A CA 1
ATOM 2632 C C . ILE A 1 325 ? -8.180 -14.143 -30.776 1.00 45.34 325 ILE A C 1
ATOM 2634 O O . ILE A 1 325 ? -8.829 -13.095 -30.799 1.00 45.34 325 ILE A O 1
ATOM 2638 N N . ASP A 1 326 ? -8.736 -15.334 -30.542 1.00 41.69 326 ASP A N 1
ATOM 2639 C CA . ASP A 1 326 ? -10.104 -15.504 -30.051 1.00 41.69 326 ASP A CA 1
ATOM 2640 C C . ASP A 1 326 ? -10.164 -15.121 -28.567 1.00 41.69 326 ASP A C 1
ATOM 2642 O O . ASP A 1 326 ? -9.665 -15.830 -27.688 1.00 41.69 326 ASP A O 1
ATOM 2646 N N . TRP A 1 327 ? -10.786 -13.981 -28.274 1.00 49.56 327 TRP A N 1
ATOM 2647 C CA . TRP A 1 327 ? -11.053 -13.576 -26.899 1.00 49.56 327 TRP A CA 1
ATOM 2648 C C . TRP A 1 327 ? -12.167 -14.452 -26.297 1.00 49.56 327 TRP A C 1
ATOM 2650 O O . TRP A 1 327 ? -13.147 -14.744 -26.986 1.00 49.56 327 TRP A O 1
ATOM 2660 N N . PRO A 1 328 ? -12.089 -14.850 -25.010 1.00 42.66 328 PRO A N 1
ATOM 2661 C CA . PRO A 1 328 ? -13.089 -15.723 -24.377 1.00 42.66 328 PRO A CA 1
ATOM 2662 C C . PRO A 1 328 ? -14.515 -15.151 -24.359 1.00 42.66 328 PRO A C 1
ATOM 2664 O O . PRO A 1 328 ? -15.479 -15.894 -24.183 1.00 42.66 328 PRO A O 1
ATOM 2667 N N . ASP A 1 329 ? -14.650 -13.833 -24.512 1.00 51.69 329 ASP A N 1
ATOM 2668 C CA . ASP A 1 329 ? -15.918 -13.106 -24.602 1.00 51.69 329 ASP A CA 1
ATOM 2669 C C . ASP A 1 329 ? -16.392 -12.883 -26.054 1.00 51.69 329 ASP A C 1
ATOM 2671 O O . ASP A 1 329 ? -17.446 -12.285 -26.269 1.00 51.69 329 ASP A O 1
ATOM 2675 N N . GLY A 1 330 ? -15.636 -13.356 -27.051 1.00 38.97 330 GLY A N 1
ATOM 2676 C CA . GLY A 1 330 ? -15.928 -13.188 -28.475 1.00 38.97 330 GLY A CA 1
ATOM 2677 C C . GLY A 1 330 ? -15.770 -11.754 -28.988 1.00 38.97 330 GLY A C 1
ATOM 2678 O O . GLY A 1 330 ? -16.247 -11.443 -30.081 1.00 38.97 330 GLY A O 1
ATOM 2679 N N . ALA A 1 331 ? -15.146 -10.853 -28.222 1.00 38.31 331 ALA A N 1
ATOM 2680 C CA . ALA A 1 331 ? -14.998 -9.463 -28.627 1.00 38.31 331 ALA A CA 1
ATOM 2681 C C . ALA A 1 331 ? -13.831 -9.280 -29.609 1.00 38.31 331 ALA A C 1
ATOM 2683 O O . ALA A 1 331 ? -12.670 -9.464 -29.260 1.00 38.31 331 ALA A O 1
ATOM 2684 N N . THR A 1 332 ? -14.116 -8.795 -30.818 1.00 39.19 332 THR A N 1
ATOM 2685 C CA . THR A 1 332 ? -13.095 -8.190 -31.684 1.00 39.19 332 THR A CA 1
ATOM 2686 C C . THR A 1 332 ? -12.835 -6.761 -31.220 1.00 39.19 332 THR A C 1
ATOM 2688 O O . THR A 1 332 ? -13.723 -5.908 -31.315 1.00 39.19 332 THR A O 1
ATOM 2691 N N . ARG A 1 333 ? -11.631 -6.480 -30.720 1.00 46.72 333 ARG A N 1
ATOM 2692 C CA . ARG A 1 333 ? -11.189 -5.122 -30.365 1.00 46.72 333 ARG A CA 1
ATOM 2693 C C . ARG A 1 333 ? -10.076 -4.711 -31.336 1.00 46.72 333 ARG A C 1
ATOM 2695 O O . ARG A 1 333 ? -9.230 -5.539 -31.654 1.00 46.72 333 ARG A O 1
ATOM 2702 N N . ARG A 1 334 ? -10.159 -3.483 -31.860 1.00 41.38 334 ARG A N 1
ATOM 2703 C CA . ARG A 1 334 ? -9.184 -2.881 -32.788 1.00 41.38 334 ARG A CA 1
ATOM 2704 C C . ARG A 1 334 ? -8.101 -2.130 -32.036 1.00 41.38 334 ARG A C 1
ATOM 2706 O O . ARG A 1 334 ? -8.481 -1.464 -31.045 1.00 41.38 334 ARG A O 1
#

Radius of gyration: 26.89 Å; chains: 1; bounding box: 66×39×81 Å

Sequence (334 aa):
MPSETLFTSTLSDGNMQFIALTPSELFMPCVMSCLMWCFLIQICLRRKTASLLLTTYLGISVAFTAHLSMHHAGIILGFFIAILAIDCDIEKINSNDWPQWIRNLNNRVMTLLGPKKTERYLRFFKILGLIFMLVSVYWTASASICDIRYDYSSSRAVASFIKTNHLEQYRWMAGWTRVSKNDTASNPEINKIIDKGGYCGGTDCIDYTSWYGSTLIDSAPYFDHTLLANAYKGRSYSSWEWCVDPYAGKKDIETWKSWGEPEFYDTLYQPFFFSDLGYDRNHYTKIKIAETKTPWKSTWSEGACEIYVRNDIYENVLHSPDPGIDWPDGATRR

Secondary structure (DSSP, 8-state):
--S-TTT---S-SSBGGG-PPPHHHHHHHHHHHHHHHHHHHHHHHHHT-HHHHHHHHHHHHHHHHHH-BGGGGHHHHHHHHHHHHHHHHHS---GGGS-HHHHHHHHHHHHHH-HHHHHHHHHHHHHHHHHHHHHHHHHHHHHHHHHHHS-S-SHHHHHHHHHHTT-TTS-EEE-EEEEETTTTTT-HHHHHHHHT---SSSSSEEEEEEEE-HHHHHHGGGSSS--BTT-GGG-SS------SSTTHHHHHHHHHHHT---SEEE-S--THHHHHHT--GGGEEEEEEEEEEEEETTEEEEEEEEEEEEHHHIIIIISSS------TT-----

Organism: Bifidobacterium pseudocatenulatum (NCBI:txid28026)

Foldseek 3Di:
DLLVLVPDPLDDFDQLLLDDDDPVSCPVSVVNSVVVCLLLCLLCVVQVNNCVVPVVVVVVVVCSNVPHTSVVSVVSVVSSVVSVVVSCVSPNDDPSSDDPVVVVVLVVVCVVLPVVVSVVVVVVVVVVVVVVVVLVVQLVVLQVVQVVPFAQACLVLVLCVCVLLVPLPFQEAWDWDKDFCVSRVPNPVVQVQLVVPLDDVDRTIATDLLGTDCNQLSNLVSDPARSHPSHDVRDSHRPPDDCPDRNPRVVSLVVLLVVPDTQKYFYPDDPSSCVSSVHDPVQWDKDWRGWHWRRDRNDTDIDTGIMIGGVCCCVCRVVDPDPPRQDPVRDDDD

pLDDT: mean 82.48, std 12.64, range [38.31, 96.19]